Protein AF-A0A4Q3U8U9-F1 (afdb_monomer)

Foldseek 3Di:
DDPVLLVVLVVVLVPDDPVVNVVLLVVLVVVLVVVVPDDPPPPPDDDDDDDDDDPDDPPPPDRDDSSVSSSVVSVLVDQPAPFKWFFADDDQQWTWTDGPNDIDIAGEDPVLNPDFAPQHDEHGFIFHDYPHYTYHTDDFPFFFWDQDPPVRGTGTHYTNAAEDEAEDEVVVPHDDVVVVVVVVVRCVVRVHAYEYEYEPCVVPVPSCVVCVVVVVVPHHYHYYYD

Radius of gyration: 25.82 Å; Cα contacts (8 Å, |Δi|>4): 336; chains: 1; bounding box: 49×38×89 Å

Nearest PDB structures (foldseek):
  2yv5-assembly1_A  TM=6.687E-01  e=9.245E-10  Aquifex aeolicus
  6zjo-assembly1_B  TM=7.208E-01  e=6.848E-08  Staphylococcus aureus subsp. aureus USA300_FPR3757
  7l70-assembly1_H  TM=6.270E-01  e=2.980E-01  Homo sapiens
  8ipy-assembly1_w  TM=6.176E-01  e=1.176E+00  Homo sapiens
  8fl0-assembly1_NC  TM=6.188E-01  e=2.816E+00  Homo sapiens

Mean predicted aligned error: 14.87 Å

Structure (mmCIF, N/CA/C/O backbone):
data_AF-A0A4Q3U8U9-F1
#
_entry.id   AF-A0A4Q3U8U9-F1
#
loop_
_atom_site.group_PDB
_atom_site.id
_atom_site.type_symbol
_atom_site.label_atom_id
_atom_site.label_alt_id
_atom_site.label_comp_id
_atom_site.label_asym_id
_atom_site.label_entity_id
_atom_site.label_seq_id
_atom_site.pdbx_PDB_ins_code
_atom_site.Cartn_x
_atom_site.Cartn_y
_atom_site.Cartn_z
_atom_site.occupancy
_atom_site.B_iso_or_equiv
_atom_site.auth_seq_id
_atom_site.auth_comp_id
_atom_site.auth_asym_id
_atom_site.auth_atom_id
_atom_site.pdbx_PDB_model_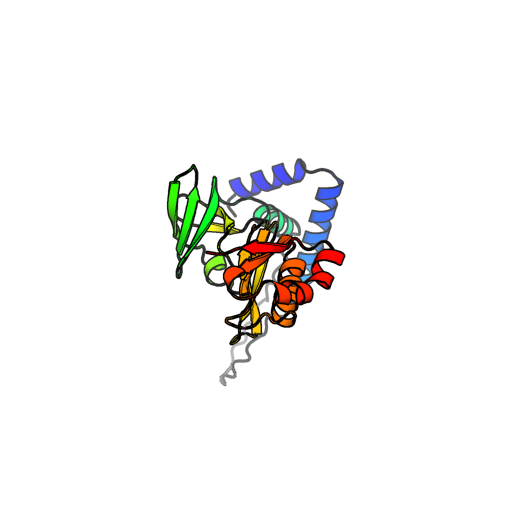num
ATOM 1 N N . MET A 1 1 ? -18.796 -0.002 30.159 1.00 63.75 1 MET A N 1
ATOM 2 C CA . MET A 1 1 ? -19.792 -0.175 29.084 1.00 63.75 1 MET A CA 1
ATOM 3 C C . MET A 1 1 ? -21.106 0.309 29.629 1.00 63.75 1 MET A C 1
ATOM 5 O O . MET A 1 1 ? -21.446 -0.092 30.737 1.00 63.75 1 MET A O 1
ATOM 9 N N . ASP A 1 2 ? -21.782 1.171 28.885 1.00 78.81 2 ASP A N 1
ATOM 10 C CA . ASP A 1 2 ? -23.119 1.612 29.249 1.00 78.81 2 ASP A CA 1
ATOM 11 C C . ASP A 1 2 ? -24.141 0.458 29.129 1.00 78.81 2 ASP A C 1
ATOM 13 O O . ASP A 1 2 ? -23.897 -0.534 28.427 1.00 78.81 2 ASP A O 1
ATOM 17 N N . LYS A 1 3 ? -25.255 0.550 29.867 1.00 76.88 3 LYS A N 1
ATOM 18 C CA . LYS A 1 3 ? -26.293 -0.493 29.932 1.00 76.88 3 LYS A CA 1
ATOM 19 C C . LYS A 1 3 ? -26.948 -0.710 28.565 1.00 76.88 3 LYS A C 1
ATOM 21 O O . LYS A 1 3 ? -27.238 -1.853 28.214 1.00 76.88 3 LYS A O 1
ATOM 26 N N . GLU A 1 4 ? -27.104 0.357 27.785 1.00 71.31 4 GLU A N 1
ATOM 27 C CA . GLU A 1 4 ? -27.701 0.326 26.450 1.00 71.31 4 GLU A CA 1
ATOM 28 C C . GLU A 1 4 ? -26.787 -0.378 25.436 1.00 71.31 4 GLU A C 1
ATOM 30 O O . GLU A 1 4 ? -27.205 -1.314 24.750 1.00 71.31 4 GLU A O 1
ATOM 35 N N . THR A 1 5 ? -25.490 -0.042 25.431 1.00 73.12 5 THR A N 1
ATOM 36 C CA . THR A 1 5 ? -24.485 -0.723 24.593 1.00 73.12 5 THR A CA 1
ATOM 37 C C . THR A 1 5 ? -24.394 -2.212 24.922 1.00 73.12 5 THR A C 1
ATOM 39 O O . THR A 1 5 ? -24.270 -3.051 24.032 1.00 73.12 5 THR A O 1
ATOM 42 N N . ARG A 1 6 ? -24.467 -2.569 26.211 1.00 78.31 6 ARG A N 1
ATOM 43 C CA . ARG A 1 6 ? -24.435 -3.971 26.645 1.00 78.31 6 ARG A CA 1
ATOM 44 C C . ARG A 1 6 ? -25.614 -4.760 26.087 1.00 78.31 6 ARG A C 1
ATOM 46 O O . ARG A 1 6 ? -25.406 -5.860 25.580 1.00 78.31 6 ARG A O 1
ATOM 53 N N . GLN A 1 7 ? -26.820 -4.208 26.182 1.00 79.19 7 GLN A N 1
ATOM 54 C CA . GLN A 1 7 ? -28.033 -4.877 25.724 1.00 79.19 7 GLN A CA 1
ATOM 55 C C . GLN A 1 7 ? -27.985 -5.137 24.211 1.00 79.19 7 GLN A C 1
ATOM 57 O O . GLN A 1 7 ? -28.170 -6.271 23.774 1.00 79.19 7 GLN A O 1
ATOM 62 N N . ARG A 1 8 ? -27.594 -4.126 23.430 1.00 80.88 8 ARG A N 1
ATOM 63 C CA . ARG A 1 8 ? -27.431 -4.223 21.974 1.00 80.88 8 ARG A CA 1
ATOM 64 C C . ARG A 1 8 ? -26.456 -5.326 21.543 1.00 80.88 8 ARG A C 1
ATOM 66 O O . ARG A 1 8 ? -26.769 -6.106 20.644 1.00 80.88 8 ARG A O 1
ATOM 73 N N . LEU A 1 9 ? -25.289 -5.428 22.187 1.00 81.62 9 LEU A N 1
ATOM 74 C CA . LEU A 1 9 ? -24.306 -6.468 21.853 1.00 81.62 9 LEU A CA 1
ATOM 75 C C . LEU A 1 9 ? -24.814 -7.878 22.173 1.00 81.62 9 LEU A C 1
ATOM 77 O O . LEU A 1 9 ? -24.536 -8.813 21.420 1.00 81.62 9 LEU A O 1
ATOM 81 N N . LEU A 1 10 ? -25.573 -8.042 23.261 1.00 85.19 10 LEU A N 1
ATOM 82 C CA . LEU A 1 10 ? -26.191 -9.327 23.598 1.00 85.19 10 LEU A CA 1
ATOM 83 C C . LEU A 1 10 ? -27.250 -9.728 22.569 1.00 85.19 10 LEU A C 1
ATOM 85 O O . LEU A 1 10 ? -27.317 -10.898 22.187 1.00 85.19 10 LEU A O 1
ATOM 89 N N . ASP A 1 11 ? -28.043 -8.774 22.090 1.00 84.38 11 ASP A N 1
ATOM 90 C CA . ASP A 1 11 ? -29.068 -9.036 21.081 1.00 84.38 11 ASP A CA 1
ATOM 91 C C . ASP A 1 11 ? -28.443 -9.384 19.718 1.00 84.38 11 ASP A C 1
ATOM 93 O O . ASP A 1 11 ? -28.862 -10.355 19.083 1.00 84.38 11 ASP A O 1
ATOM 97 N N . ARG A 1 12 ? -27.345 -8.716 19.327 1.00 80.31 12 ARG A N 1
ATOM 98 C CA . ARG A 1 12 ? -26.534 -9.108 18.157 1.00 80.31 12 ARG A CA 1
ATOM 99 C C . ARG A 1 12 ? -25.969 -10.518 18.307 1.00 80.31 12 ARG A C 1
ATOM 101 O O . ARG A 1 12 ? -26.095 -11.321 17.388 1.00 80.31 12 ARG A O 1
ATOM 108 N N . TYR A 1 13 ? -25.365 -10.837 19.452 1.00 86.06 13 TYR A N 1
ATOM 109 C CA . TYR A 1 13 ? -24.827 -12.176 19.704 1.00 86.06 13 TYR A CA 1
ATOM 110 C C . TYR A 1 13 ? -25.901 -13.254 19.551 1.00 86.06 13 TYR A C 1
ATOM 112 O O . TYR A 1 13 ? -25.664 -14.271 18.905 1.00 86.06 13 TYR A O 1
ATOM 120 N N . ARG A 1 14 ? -27.105 -13.018 20.086 1.00 87.69 14 ARG A N 1
ATOM 121 C CA . ARG A 1 14 ? -28.240 -13.945 19.966 1.00 87.69 14 ARG A CA 1
ATOM 122 C C . ARG A 1 14 ? -28.691 -14.150 18.518 1.00 87.69 14 ARG A C 1
ATOM 124 O O . ARG A 1 14 ? -29.108 -15.259 18.188 1.00 87.69 14 ARG A O 1
ATOM 131 N N . ALA A 1 15 ? -28.575 -13.122 17.678 1.00 84.75 15 ALA A N 1
ATOM 132 C CA . ALA A 1 15 ? -28.935 -13.166 16.262 1.00 84.75 15 ALA A CA 1
ATOM 133 C C . ALA A 1 15 ? -27.908 -13.901 15.373 1.00 84.75 15 ALA A C 1
ATOM 135 O O . ALA A 1 15 ? -28.229 -14.244 14.236 1.00 84.75 15 ALA A O 1
ATOM 136 N N . LEU A 1 16 ? -26.690 -14.175 15.863 1.00 85.31 16 LEU A N 1
ATOM 137 C CA . LEU A 1 16 ? -25.649 -14.835 15.070 1.00 85.31 16 LEU A CA 1
ATOM 138 C C . LEU A 1 16 ? -25.941 -16.332 14.806 1.00 85.31 16 LEU A C 1
ATOM 140 O O . LEU A 1 16 ? -26.477 -17.046 15.672 1.00 85.31 16 LEU A O 1
ATOM 144 N N . PRO A 1 17 ? -25.505 -16.870 13.647 1.00 87.50 17 PRO A N 1
ATOM 145 C CA . PRO A 1 17 ? -25.545 -18.300 13.359 1.00 87.50 17 PRO A CA 1
ATOM 146 C C . PRO A 1 17 ? -24.872 -19.128 14.461 1.00 87.50 17 PRO A C 1
ATOM 148 O O . PRO A 1 17 ? -23.865 -18.730 15.046 1.00 87.50 17 PRO A O 1
ATOM 151 N N . ARG A 1 18 ? -25.393 -20.334 14.731 1.00 82.75 18 ARG A N 1
ATOM 152 C CA . ARG A 1 18 ? -24.906 -21.203 15.826 1.00 82.75 18 ARG A CA 1
ATOM 153 C C . ARG A 1 18 ? -23.394 -21.472 15.757 1.00 82.75 18 ARG A C 1
ATOM 155 O O . ARG A 1 18 ? -22.739 -21.514 16.793 1.00 82.75 18 ARG A O 1
ATOM 162 N N . LYS A 1 19 ? -22.849 -21.618 14.544 1.00 79.12 19 LYS A N 1
ATOM 163 C CA . LYS A 1 19 ? -21.413 -21.833 14.297 1.00 79.12 19 LYS A CA 1
ATOM 164 C C . LYS A 1 19 ? -20.559 -20.635 14.734 1.00 79.12 19 LYS A C 1
ATOM 166 O O . LYS A 1 19 ? -19.471 -20.818 15.264 1.00 79.12 19 LYS A O 1
ATOM 171 N N . GLU A 1 20 ? -21.060 -19.426 14.519 1.00 77.06 20 GLU A N 1
ATOM 172 C CA . GLU A 1 20 ? -20.350 -18.180 14.809 1.00 77.06 20 GLU A CA 1
ATOM 173 C C . GLU A 1 20 ? -20.397 -17.843 16.304 1.00 77.06 20 GLU A C 1
ATOM 175 O O . GLU A 1 20 ? -19.374 -17.485 16.883 1.00 77.06 20 GLU A O 1
ATOM 180 N N . ARG A 1 21 ? -21.534 -18.108 16.967 1.00 85.38 21 ARG A N 1
ATOM 181 C CA . ARG A 1 21 ? -21.640 -18.052 18.437 1.00 85.38 21 ARG A CA 1
ATOM 182 C C . ARG A 1 21 ? -20.648 -18.985 19.131 1.00 85.38 21 ARG A C 1
ATOM 184 O O . ARG A 1 21 ? -19.918 -18.539 20.007 1.00 85.38 21 ARG A O 1
ATOM 191 N N . ALA A 1 22 ? -20.565 -20.243 18.687 1.00 82.50 22 ALA A N 1
ATOM 192 C CA . ALA A 1 22 ? -19.650 -21.228 19.267 1.00 82.50 22 ALA A CA 1
ATOM 193 C C . ALA A 1 22 ? -18.176 -20.796 19.168 1.00 82.50 22 ALA A C 1
ATOM 195 O O . ALA A 1 22 ? -17.424 -20.945 20.129 1.00 82.50 22 ALA A O 1
ATOM 196 N N . ARG A 1 23 ? -17.781 -20.207 18.031 1.00 86.56 23 ARG A N 1
ATOM 197 C CA . ARG A 1 23 ? -16.439 -19.644 17.839 1.00 86.56 23 ARG A CA 1
ATOM 198 C C . ARG A 1 23 ? -16.157 -18.503 18.823 1.00 86.56 23 ARG A C 1
ATOM 200 O O . ARG A 1 23 ? -15.098 -18.487 19.443 1.00 86.56 23 ARG A O 1
ATOM 207 N N . LEU A 1 24 ? -17.093 -17.562 18.970 1.00 83.06 24 LEU A N 1
ATOM 208 C CA . LEU A 1 24 ? -16.944 -16.419 19.877 1.00 83.06 24 LEU A CA 1
ATOM 209 C C . LEU A 1 24 ? -16.881 -16.845 21.351 1.00 83.06 24 LEU A C 1
ATOM 211 O O . LEU A 1 24 ? -16.098 -16.281 22.113 1.00 83.06 24 LEU A O 1
ATOM 215 N N . ASP A 1 25 ? -17.657 -17.855 21.748 1.00 85.38 25 ASP A N 1
ATOM 216 C CA . ASP A 1 25 ? -17.622 -18.412 23.106 1.00 85.38 25 ASP A CA 1
ATOM 217 C C . ASP A 1 25 ? -16.272 -19.071 23.416 1.00 85.38 25 ASP A C 1
ATOM 219 O O . ASP A 1 25 ? -15.705 -18.876 24.496 1.00 85.38 25 ASP A O 1
ATOM 223 N N . GLU A 1 26 ? -15.733 -19.827 22.457 1.00 85.06 26 GLU A N 1
ATOM 224 C CA . GLU A 1 26 ? -14.423 -20.466 22.570 1.00 85.06 26 GLU A CA 1
ATOM 225 C C . GLU A 1 26 ? -13.299 -19.426 22.686 1.00 85.06 26 GLU A C 1
ATOM 227 O O . GLU A 1 26 ? -12.437 -19.524 23.569 1.00 85.06 26 GLU A O 1
ATOM 232 N N . GLU A 1 27 ? -13.348 -18.385 21.854 1.00 84.69 27 GLU A N 1
ATOM 233 C CA . GLU A 1 27 ? -12.389 -17.282 21.860 1.00 84.69 27 GLU A CA 1
ATOM 234 C C . GLU A 1 27 ? -12.470 -16.461 23.161 1.00 84.69 27 GLU A C 1
ATOM 236 O O . GLU A 1 27 ? -11.444 -16.182 23.792 1.00 84.69 27 GLU A O 1
ATOM 241 N N . ALA A 1 28 ? -13.678 -16.155 23.645 1.00 86.06 28 ALA A N 1
ATOM 242 C CA . ALA A 1 28 ? -13.895 -15.469 24.919 1.00 86.06 28 ALA A CA 1
ATOM 243 C C . ALA A 1 28 ? -13.382 -16.294 26.113 1.00 86.06 28 ALA A C 1
ATOM 245 O O . ALA A 1 28 ? -12.748 -15.756 27.031 1.00 86.06 28 ALA A O 1
ATOM 246 N N . ALA A 1 29 ? -13.600 -17.613 26.101 1.00 84.38 29 ALA A N 1
ATOM 247 C CA . ALA A 1 29 ? -13.073 -18.518 27.116 1.00 84.38 29 ALA A CA 1
ATOM 248 C C . ALA A 1 29 ? -11.537 -18.584 27.084 1.00 84.38 29 ALA A C 1
ATOM 250 O O . ALA A 1 29 ? -10.900 -18.576 28.144 1.00 84.38 29 ALA A O 1
ATOM 251 N N . ALA A 1 30 ? -10.927 -18.597 25.895 1.00 83.62 30 ALA A N 1
ATOM 252 C CA . ALA A 1 30 ? -9.475 -18.552 25.734 1.00 83.62 30 ALA A CA 1
ATOM 253 C C . ALA A 1 30 ? -8.877 -17.243 26.276 1.00 83.62 30 ALA A C 1
ATOM 255 O O . ALA A 1 30 ? -7.910 -17.280 27.040 1.00 83.62 30 ALA A O 1
ATOM 256 N N . LEU A 1 31 ? -9.492 -16.096 25.972 1.00 82.56 31 LEU A N 1
ATOM 257 C CA . LEU A 1 31 ? -9.073 -14.797 26.506 1.00 82.56 31 LEU A CA 1
ATOM 258 C C . LEU A 1 31 ? -9.168 -14.742 28.033 1.00 82.56 31 LEU A C 1
ATOM 260 O O . LEU A 1 31 ? -8.241 -14.258 28.681 1.00 82.56 31 LEU A O 1
ATOM 264 N N . ARG A 1 32 ? -10.231 -15.301 28.627 1.00 82.31 32 ARG A N 1
ATOM 265 C CA . ARG A 1 32 ? -10.365 -15.401 30.088 1.00 82.31 32 ARG A CA 1
ATOM 266 C C . ARG A 1 32 ? -9.258 -16.255 30.710 1.00 82.31 32 ARG A C 1
ATOM 268 O O . ARG A 1 32 ? -8.731 -15.889 31.762 1.00 82.31 32 ARG A O 1
ATOM 275 N N . ARG A 1 33 ? -8.895 -17.379 30.077 1.00 78.00 33 ARG A N 1
ATOM 276 C CA . ARG A 1 33 ? -7.781 -18.235 30.525 1.00 78.00 33 ARG A CA 1
ATOM 277 C C . ARG A 1 33 ? -6.448 -17.482 30.481 1.00 78.00 33 ARG A C 1
ATOM 279 O O . ARG A 1 33 ? -5.725 -17.494 31.471 1.00 78.00 33 ARG A O 1
ATOM 286 N N . ASN A 1 34 ? -6.174 -16.763 29.395 1.00 75.25 34 ASN A N 1
ATOM 287 C CA . ASN A 1 34 ? -4.934 -15.997 29.217 1.00 75.25 34 ASN A CA 1
ATOM 288 C C . ASN A 1 34 ? -4.858 -14.755 30.121 1.00 75.25 34 ASN A C 1
ATOM 290 O O . ASN A 1 34 ? -3.788 -14.392 30.602 1.00 75.25 34 ASN A O 1
ATOM 294 N N . ALA A 1 35 ? -5.988 -14.106 30.405 1.00 68.62 35 ALA A N 1
ATOM 295 C CA . ALA A 1 35 ? -6.048 -13.006 31.366 1.00 68.62 35 ALA A CA 1
ATOM 296 C C . ALA A 1 35 ? -5.787 -13.480 32.807 1.00 68.62 35 ALA A C 1
ATOM 298 O O . ALA A 1 35 ? -5.296 -12.708 33.628 1.00 68.62 35 ALA A O 1
ATOM 299 N N . ALA A 1 36 ? -6.075 -14.750 33.110 1.00 59.41 36 ALA A N 1
ATOM 300 C CA . ALA A 1 36 ? -5.829 -15.349 34.416 1.00 59.41 36 ALA A CA 1
ATOM 301 C C . ALA A 1 36 ? -4.358 -15.740 34.661 1.00 59.41 36 ALA A C 1
ATOM 303 O O . ALA A 1 36 ? -4.022 -16.047 35.802 1.00 59.41 36 ALA A O 1
ATOM 304 N N . SER A 1 37 ? -3.495 -15.745 33.636 1.00 57.25 37 SER A N 1
ATOM 305 C CA . SER A 1 37 ? -2.103 -16.208 33.749 1.00 57.25 37 SER A CA 1
ATOM 306 C C . SER A 1 37 ? -1.055 -15.097 33.867 1.00 57.25 37 SER A C 1
ATOM 308 O O . SER A 1 37 ? 0.118 -15.414 34.031 1.00 57.25 37 SER A O 1
ATOM 310 N N . LYS A 1 38 ? -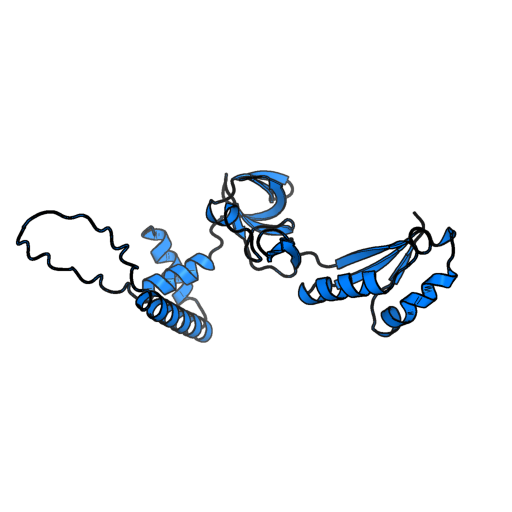1.424 -13.807 33.802 1.00 49.44 38 LYS A N 1
ATOM 311 C CA . LYS A 1 38 ? -0.473 -12.706 34.038 1.00 49.44 38 LYS A CA 1
ATOM 312 C C . LYS A 1 38 ? -0.313 -12.463 35.545 1.00 49.44 38 LYS A C 1
ATOM 314 O O . LYS A 1 38 ? -1.209 -11.857 36.134 1.00 49.44 38 LYS A O 1
ATOM 319 N N . PRO A 1 39 ? 0.807 -12.856 36.184 1.00 42.53 39 PRO A N 1
ATOM 320 C CA . PRO A 1 39 ? 1.097 -12.390 37.528 1.00 42.53 39 PRO A CA 1
ATOM 321 C C . PRO A 1 39 ? 1.312 -10.877 37.469 1.00 42.53 39 PRO A C 1
ATOM 323 O O . PRO A 1 39 ? 2.109 -10.374 36.673 1.00 42.53 39 PRO A O 1
ATOM 326 N N . THR A 1 40 ? 0.597 -10.134 38.310 1.00 44.53 40 THR A N 1
ATOM 327 C CA . THR A 1 40 ? 0.944 -8.747 38.623 1.00 44.53 40 THR A CA 1
ATOM 328 C C . THR A 1 40 ? 2.382 -8.745 39.122 1.00 44.53 40 THR A C 1
ATOM 330 O O . THR A 1 40 ? 2.668 -9.226 40.217 1.00 44.53 40 THR A O 1
ATOM 333 N N . ARG A 1 41 ? 3.298 -8.254 38.285 1.00 41.06 41 ARG A N 1
ATOM 334 C CA . ARG A 1 41 ? 4.707 -8.054 38.618 1.00 41.06 41 ARG A CA 1
ATOM 335 C C . ARG A 1 41 ? 4.739 -7.065 39.786 1.00 41.06 41 ARG A C 1
ATOM 337 O O . ARG A 1 41 ? 4.629 -5.863 39.566 1.00 41.06 41 ARG A O 1
ATOM 344 N N . ARG A 1 42 ? 4.798 -7.565 41.027 1.00 40.12 42 ARG A N 1
ATOM 345 C CA . ARG A 1 42 ? 5.066 -6.728 42.201 1.00 40.12 42 ARG A CA 1
ATOM 346 C C . ARG A 1 42 ? 6.455 -6.132 41.972 1.00 40.12 42 ARG A C 1
ATOM 348 O O . ARG A 1 42 ? 7.452 -6.849 42.037 1.00 40.12 42 ARG A O 1
ATOM 355 N N . LEU A 1 43 ? 6.512 -4.848 41.627 1.00 41.47 43 LEU A N 1
ATOM 356 C CA . LEU A 1 43 ? 7.721 -4.051 41.788 1.00 41.47 43 LEU A CA 1
ATOM 357 C C . LEU A 1 43 ? 8.056 -4.120 43.280 1.00 41.47 43 LEU A C 1
ATOM 359 O O . LEU A 1 43 ? 7.311 -3.597 44.103 1.00 41.47 43 LEU A O 1
ATOM 363 N N . ARG A 1 44 ? 9.112 -4.860 43.630 1.00 37.38 44 ARG A N 1
ATOM 364 C CA . ARG A 1 44 ? 9.686 -4.822 44.975 1.00 37.38 44 ARG A CA 1
ATOM 365 C C . ARG A 1 44 ? 10.318 -3.445 45.136 1.00 37.38 44 ARG A C 1
ATOM 367 O O . ARG A 1 44 ? 11.444 -3.242 44.694 1.00 37.38 44 ARG A O 1
ATOM 374 N N . VAL A 1 45 ? 9.573 -2.510 45.708 1.00 45.72 45 VAL A N 1
ATOM 375 C CA . VAL A 1 45 ? 10.170 -1.343 46.351 1.00 45.72 45 VAL A CA 1
ATOM 376 C C . VAL A 1 45 ? 10.720 -1.858 47.680 1.00 45.72 45 VAL A C 1
ATOM 378 O O . VAL A 1 45 ? 9.992 -2.481 48.451 1.00 45.72 45 VAL A O 1
ATOM 381 N N . ARG A 1 46 ? 12.037 -1.746 47.855 1.00 41.00 46 ARG A N 1
ATOM 382 C CA . ARG A 1 46 ? 12.706 -1.917 49.144 1.00 41.00 46 ARG A CA 1
ATOM 383 C C . ARG A 1 46 ? 12.573 -0.572 49.836 1.00 41.00 46 ARG A C 1
ATOM 385 O O . ARG A 1 46 ? 13.246 0.345 49.391 1.00 41.00 46 ARG A O 1
ATOM 392 N N . ASP A 1 47 ? 11.741 -0.501 50.860 1.00 39.50 47 ASP A N 1
ATOM 393 C CA . ASP A 1 47 ? 11.846 0.531 51.880 1.00 39.50 47 ASP A CA 1
ATOM 394 C C . ASP A 1 47 ? 11.879 -0.197 53.227 1.00 39.50 47 ASP A C 1
ATOM 396 O O . ASP A 1 47 ? 11.034 -1.055 53.505 1.00 39.50 47 ASP A O 1
ATOM 400 N N . ASP A 1 48 ? 12.950 0.066 53.969 1.00 50.19 48 ASP A N 1
ATOM 401 C CA . ASP A 1 48 ? 13.101 -0.251 55.382 1.00 50.19 48 ASP A CA 1
ATOM 402 C C . ASP A 1 48 ? 12.094 0.609 56.167 1.00 50.19 48 ASP A C 1
ATOM 404 O O . ASP A 1 48 ? 11.966 1.788 55.851 1.00 50.19 48 ASP A O 1
ATOM 408 N N . ASP A 1 49 ? 11.333 0.011 57.094 1.00 43.03 49 ASP A N 1
ATOM 409 C CA . ASP A 1 49 ? 10.916 0.565 58.401 1.00 43.03 49 ASP A CA 1
ATOM 410 C C . ASP A 1 49 ? 9.704 -0.195 58.999 1.00 43.03 49 ASP A C 1
ATOM 412 O O . ASP A 1 49 ? 9.068 -1.034 58.363 1.00 43.03 49 ASP A O 1
ATOM 416 N N . GLU A 1 50 ? 9.492 0.045 60.291 1.00 44.12 50 GLU A N 1
ATOM 417 C CA . GLU A 1 50 ? 8.924 -0.797 61.350 1.00 44.12 50 GLU A CA 1
ATOM 418 C C . GLU A 1 50 ? 7.420 -1.169 61.289 1.00 44.12 50 GLU A C 1
ATOM 420 O O . GLU A 1 50 ? 6.620 -0.635 60.529 1.00 44.12 50 GLU A O 1
ATOM 425 N N . HIS A 1 51 ? 7.084 -2.141 62.150 1.00 43.69 51 HIS A N 1
ATOM 426 C CA . HIS A 1 51 ? 5.800 -2.780 62.476 1.00 43.69 51 HIS A CA 1
ATOM 427 C C . HIS A 1 51 ? 4.475 -2.078 62.112 1.00 43.69 51 HIS A C 1
ATOM 429 O O . HIS A 1 51 ? 4.191 -0.982 62.582 1.00 43.69 51 HIS A O 1
ATOM 435 N N . ASP A 1 52 ? 3.575 -2.844 61.476 1.00 36.97 52 ASP A N 1
ATOM 436 C CA . ASP A 1 52 ? 2.124 -2.753 61.704 1.00 36.97 52 ASP A CA 1
ATOM 437 C C . ASP A 1 52 ? 1.441 -4.106 61.393 1.00 36.97 52 ASP A C 1
ATOM 439 O O . ASP A 1 52 ? 1.462 -4.595 60.256 1.00 36.97 52 ASP A O 1
ATOM 443 N N . GLU A 1 53 ? 0.867 -4.742 62.418 1.00 42.38 53 GLU A N 1
ATOM 444 C CA . GLU A 1 53 ? 0.046 -5.951 62.300 1.00 42.38 53 GLU A CA 1
ATOM 445 C C . GLU A 1 53 ? -1.350 -5.570 61.794 1.00 42.38 53 GLU A C 1
ATOM 447 O O . GLU A 1 53 ? -2.262 -5.261 62.556 1.00 42.38 53 GLU A O 1
ATOM 452 N N . GLY A 1 54 ? -1.527 -5.613 60.474 1.00 34.38 54 GLY A N 1
ATOM 453 C CA . GLY A 1 54 ? -2.834 -5.509 59.837 1.00 34.38 54 GLY A CA 1
ATOM 454 C C . GLY A 1 54 ? -3.083 -6.700 58.923 1.00 34.38 54 GLY A C 1
ATOM 455 O O . GLY A 1 54 ? -2.551 -6.747 57.811 1.00 34.38 54 GLY A O 1
ATOM 456 N N . GLU A 1 55 ? -3.924 -7.642 59.356 1.00 36.94 55 GLU A N 1
ATOM 457 C CA . GLU A 1 55 ? -4.495 -8.687 58.501 1.00 36.94 55 GLU A CA 1
ATOM 458 C C . GLU A 1 55 ? -5.316 -8.041 57.371 1.00 36.94 55 GLU A C 1
ATOM 460 O O . GLU A 1 55 ? -6.517 -7.785 57.471 1.00 36.94 55 GLU A O 1
ATOM 465 N N . ARG A 1 56 ? -4.658 -7.740 56.250 1.00 37.03 56 ARG A N 1
ATOM 466 C CA . ARG A 1 56 ? -5.332 -7.307 55.027 1.00 37.03 56 ARG A CA 1
ATOM 467 C C . ARG A 1 56 ? -5.848 -8.550 54.319 1.00 37.03 56 ARG A C 1
ATOM 469 O O . ARG A 1 56 ? -5.098 -9.230 53.624 1.00 37.03 56 ARG A O 1
ATOM 476 N N . HIS A 1 57 ? -7.141 -8.821 54.462 1.00 37.22 57 HIS A N 1
ATOM 477 C CA . HIS A 1 57 ? -7.854 -9.757 53.599 1.00 37.22 57 HIS A CA 1
ATOM 478 C C . HIS A 1 57 ? -7.667 -9.347 52.127 1.00 37.22 57 HIS A C 1
ATOM 480 O O . HIS A 1 57 ? -8.335 -8.434 51.628 1.00 37.22 57 HIS A O 1
ATOM 486 N N . GLU A 1 58 ? -6.750 -10.018 51.422 1.00 38.91 58 GLU A N 1
ATOM 487 C CA . GLU A 1 58 ? -6.639 -9.952 49.967 1.00 38.91 58 GLU A CA 1
ATOM 488 C C . GLU A 1 58 ? -7.971 -10.443 49.385 1.00 38.91 58 GLU A C 1
ATOM 490 O O . GLU A 1 58 ? -8.224 -11.641 49.268 1.00 38.91 58 GLU A O 1
ATOM 495 N N . HIS A 1 59 ? -8.851 -9.507 49.021 1.00 38.28 59 HIS A N 1
ATOM 496 C CA . HIS A 1 59 ? -9.995 -9.796 48.169 1.00 38.28 59 HIS A CA 1
ATOM 497 C C . HIS A 1 59 ? -9.438 -10.260 46.825 1.00 38.28 59 HIS A C 1
ATOM 499 O O . HIS A 1 59 ? -9.143 -9.450 45.941 1.00 38.28 59 HIS A O 1
ATOM 505 N N . GLY A 1 60 ? -9.232 -11.572 46.696 1.00 44.09 60 GLY A N 1
ATOM 506 C CA . GLY A 1 60 ? -8.832 -12.205 45.454 1.00 44.09 60 GLY A CA 1
ATOM 507 C C . GLY A 1 60 ? -9.784 -11.728 44.370 1.00 44.09 60 GLY A C 1
ATOM 508 O O . GLY A 1 60 ? -10.977 -12.016 44.426 1.00 44.09 60 GLY A O 1
ATOM 509 N N . ARG A 1 61 ? -9.276 -10.932 43.421 1.00 53.03 61 ARG A N 1
ATOM 510 C CA . ARG A 1 61 ? -10.069 -10.402 42.308 1.00 53.03 61 ARG A CA 1
ATOM 511 C C . ARG A 1 61 ? -10.753 -11.577 41.616 1.00 53.03 61 ARG A C 1
ATOM 513 O O . ARG A 1 61 ? -10.113 -12.326 40.876 1.00 53.03 61 ARG A O 1
ATOM 520 N N . THR A 1 62 ? -12.049 -11.750 41.864 1.00 57.56 62 THR A N 1
ATOM 521 C CA . THR A 1 62 ? -12.872 -12.748 41.188 1.00 57.56 62 THR A CA 1
ATOM 522 C C . THR A 1 62 ? -12.753 -12.513 39.692 1.00 57.56 62 THR A C 1
ATOM 524 O O . THR A 1 62 ? -12.961 -11.400 39.206 1.00 57.56 62 THR A O 1
ATOM 527 N N . LYS A 1 63 ? -12.348 -13.559 38.962 1.00 62.62 63 LYS A N 1
ATOM 528 C CA . LYS A 1 63 ? -12.117 -13.479 37.515 1.00 62.62 63 LYS A CA 1
ATOM 529 C C . LYS A 1 63 ? -13.365 -12.901 36.837 1.00 62.62 63 LYS A C 1
ATOM 531 O O . LYS A 1 63 ? -14.453 -13.415 37.115 1.00 62.62 63 LYS A O 1
ATOM 536 N N . PRO A 1 64 ? -13.229 -11.927 35.917 1.00 74.75 64 PRO A N 1
ATOM 537 C CA . PRO A 1 64 ? -14.368 -11.417 35.171 1.00 74.75 64 PRO A CA 1
ATOM 538 C C . PRO A 1 64 ? -15.133 -12.567 34.487 1.00 74.75 64 PRO A C 1
ATOM 540 O O . PRO A 1 64 ? -14.501 -13.553 34.068 1.00 74.75 64 PRO A O 1
ATOM 543 N N . PRO A 1 65 ? -16.470 -12.483 34.380 1.00 82.00 65 PRO A N 1
ATOM 544 C CA . PRO A 1 65 ? -17.275 -13.448 33.637 1.00 82.00 65 PRO A CA 1
ATOM 545 C C . PRO A 1 65 ? -16.814 -13.592 32.178 1.00 82.00 65 PRO A C 1
ATOM 547 O O . PRO A 1 65 ? -16.300 -12.647 31.583 1.00 82.00 65 PRO A O 1
ATOM 550 N N . VAL A 1 66 ? -17.037 -14.766 31.572 1.00 80.19 66 VAL A N 1
ATOM 551 C CA . VAL A 1 66 ? -16.760 -15.003 30.134 1.00 80.19 66 VAL A CA 1
ATOM 552 C C . VAL A 1 66 ? -17.515 -13.996 29.263 1.00 80.19 66 VAL A C 1
ATOM 554 O O . VAL A 1 66 ? -16.955 -13.475 28.303 1.00 80.19 66 VAL A O 1
ATOM 557 N N . GLU A 1 67 ? -18.738 -13.644 29.667 1.00 82.75 67 GLU A N 1
ATOM 558 C CA . GLU A 1 67 ? -19.567 -12.621 29.026 1.00 82.75 67 GLU A CA 1
ATOM 559 C C . GLU A 1 67 ? -18.828 -11.283 28.865 1.00 82.75 67 GLU A C 1
ATOM 561 O O . GLU A 1 67 ? -18.983 -10.615 27.852 1.00 82.75 67 GLU A O 1
ATOM 566 N N . THR A 1 68 ? -17.962 -10.892 29.807 1.00 82.62 68 THR A N 1
ATOM 567 C CA . THR A 1 68 ? -17.184 -9.649 29.686 1.00 82.62 68 THR A CA 1
ATOM 568 C C . THR A 1 68 ? -16.228 -9.692 28.494 1.00 82.62 68 THR A C 1
ATOM 570 O O . THR A 1 68 ? -16.113 -8.710 27.765 1.00 82.62 68 THR A O 1
ATOM 573 N N . PHE A 1 69 ? -15.569 -10.829 28.270 1.00 81.44 69 PHE A N 1
ATOM 574 C CA . PHE A 1 69 ? -14.671 -11.022 27.130 1.00 81.44 69 PHE A CA 1
ATOM 575 C C . PHE A 1 69 ? -15.450 -11.173 25.820 1.00 81.44 69 PHE A C 1
ATOM 577 O O . PHE A 1 69 ? -15.020 -10.644 24.798 1.00 81.44 69 PHE A O 1
ATOM 584 N N . LEU A 1 70 ? -16.618 -11.820 25.862 1.00 85.06 70 LEU A N 1
ATOM 585 C CA . LEU A 1 70 ? -17.538 -11.917 24.728 1.00 85.06 70 LEU A CA 1
ATOM 586 C C . LEU A 1 70 ? -18.020 -10.530 24.279 1.00 85.06 70 LEU A C 1
ATOM 588 O O . LEU A 1 70 ? -17.919 -10.189 23.105 1.00 85.06 70 LEU A O 1
ATOM 592 N N . LEU A 1 71 ? -18.483 -9.698 25.216 1.00 82.69 71 LEU A N 1
ATOM 593 C CA . LEU A 1 71 ? -18.905 -8.324 24.936 1.00 82.69 71 LEU A CA 1
ATOM 594 C C . LEU A 1 71 ? -17.743 -7.476 24.411 1.00 82.69 71 LEU A C 1
ATOM 596 O O . LEU A 1 71 ? -17.944 -6.660 23.522 1.00 82.69 71 LEU A O 1
ATOM 600 N N . GLN A 1 72 ? -16.520 -7.687 24.904 1.00 80.19 72 GLN A N 1
ATOM 601 C CA . GLN A 1 72 ? -15.332 -7.029 24.356 1.00 80.19 72 GLN A CA 1
ATOM 602 C C . GLN A 1 72 ? -15.013 -7.473 22.923 1.00 80.19 72 GLN A C 1
ATOM 604 O O . GLN A 1 72 ? -14.625 -6.633 22.116 1.00 80.19 72 GLN A O 1
ATOM 609 N N . LEU A 1 73 ? -15.160 -8.760 22.596 1.00 81.12 73 LEU A N 1
ATOM 610 C CA . LEU A 1 73 ? -14.992 -9.283 21.235 1.00 81.12 73 LEU A CA 1
ATOM 611 C C . LEU A 1 73 ? -16.042 -8.695 20.287 1.00 81.12 73 LEU A C 1
ATOM 613 O O . LEU A 1 73 ? -15.691 -8.140 19.252 1.00 81.12 73 LEU A O 1
ATOM 617 N N . LEU A 1 74 ? -17.310 -8.711 20.689 1.00 78.19 74 LEU A N 1
ATOM 618 C CA . LEU A 1 74 ? -18.406 -8.142 19.904 1.00 78.19 74 LEU A CA 1
ATOM 619 C C . LEU A 1 74 ? -18.276 -6.625 19.739 1.00 78.19 74 LEU A C 1
ATOM 621 O O . LEU A 1 74 ? -18.528 -6.110 18.656 1.00 78.19 74 LEU A O 1
ATOM 625 N N . ALA A 1 75 ? -17.825 -5.912 20.775 1.00 68.12 75 ALA A N 1
ATOM 626 C CA . ALA A 1 75 ? -17.558 -4.476 20.705 1.00 68.12 75 ALA A CA 1
ATOM 627 C C . ALA A 1 75 ? -16.371 -4.139 19.789 1.00 68.12 75 ALA A C 1
ATOM 629 O O . ALA A 1 75 ? -16.346 -3.064 19.200 1.00 68.12 75 ALA A O 1
ATOM 630 N N . ARG A 1 76 ? -15.383 -5.037 19.650 1.00 67.81 76 ARG A N 1
ATOM 631 C CA . ARG A 1 76 ? -14.301 -4.888 18.656 1.00 67.81 76 ARG A CA 1
ATOM 632 C C . ARG A 1 76 ? -14.813 -5.054 17.228 1.00 67.81 76 ARG A C 1
ATOM 634 O O . ARG A 1 76 ? -14.232 -4.472 16.318 1.00 67.81 76 ARG A O 1
ATOM 641 N N . GLU A 1 77 ? -15.863 -5.848 17.043 1.00 60.31 77 GLU A N 1
ATOM 642 C CA . GLU A 1 77 ? -16.525 -6.053 15.755 1.00 60.31 77 GLU A CA 1
ATOM 643 C C . GLU A 1 77 ? -17.679 -5.076 15.492 1.00 60.31 77 GLU A C 1
ATOM 645 O O . GLU A 1 77 ? -18.311 -5.155 14.436 1.00 60.31 77 GLU A O 1
ATOM 650 N N . GLU A 1 78 ? -18.026 -4.188 16.425 1.00 52.69 78 GLU A N 1
ATOM 651 C CA . GLU A 1 78 ? -18.909 -3.072 16.107 1.00 52.69 78 GLU A CA 1
ATOM 652 C C . GLU A 1 78 ? -18.091 -1.945 15.480 1.00 52.69 78 GLU A C 1
ATOM 654 O O . GLU A 1 78 ? -17.063 -1.532 16.032 1.00 52.69 78 GLU A O 1
ATOM 659 N N . PRO A 1 79 ? -18.531 -1.406 14.331 1.00 49.84 79 PRO A N 1
ATOM 660 C CA . PRO A 1 79 ? -18.044 -0.114 13.923 1.00 49.84 79 PRO A CA 1
ATOM 661 C C . PRO A 1 79 ? -18.511 0.900 14.971 1.00 49.84 79 PRO A C 1
ATOM 663 O O . PRO A 1 79 ? -19.688 1.220 15.058 1.00 49.84 79 PRO A O 1
ATOM 666 N N . ALA A 1 80 ? -17.590 1.369 15.810 1.00 48.50 80 ALA A N 1
ATOM 667 C CA . ALA A 1 80 ? -17.884 2.289 16.908 1.00 48.50 80 ALA A CA 1
ATOM 668 C C . ALA A 1 80 ? -18.203 3.725 16.438 1.00 48.50 80 ALA A C 1
ATOM 670 O O . ALA A 1 80 ? -18.221 4.634 17.262 1.00 48.50 80 ALA A O 1
ATOM 671 N N . GLY A 1 81 ? -18.414 3.936 15.138 1.00 53.44 81 GLY A N 1
ATOM 672 C CA . GLY A 1 81 ? -18.769 5.210 14.528 1.00 53.44 81 GLY A CA 1
ATOM 673 C C . GLY A 1 81 ? -19.929 5.018 13.558 1.00 53.44 81 GLY A C 1
ATOM 674 O O . GLY A 1 81 ? -19.974 4.015 12.842 1.00 53.44 81 GLY A O 1
ATOM 675 N N . ASP A 1 82 ? -20.849 5.980 13.542 1.00 66.19 82 ASP A N 1
ATOM 676 C CA . ASP A 1 82 ? -22.079 5.938 12.740 1.00 66.19 82 ASP A CA 1
ATOM 677 C C . ASP A 1 82 ? -21.797 5.951 11.235 1.00 66.19 82 ASP A C 1
ATOM 679 O O . ASP A 1 82 ? -22.649 5.582 10.427 1.00 66.19 82 ASP A O 1
ATOM 683 N N . THR A 1 83 ? -20.588 6.368 10.845 1.00 85.31 83 THR A N 1
ATOM 684 C CA . THR A 1 83 ? -20.201 6.519 9.447 1.00 85.31 83 THR A CA 1
ATOM 685 C C . THR A 1 83 ? -18.855 5.865 9.151 1.00 85.31 83 THR A C 1
ATOM 687 O O . THR A 1 83 ? -17.903 5.937 9.932 1.00 85.31 83 THR A O 1
ATOM 690 N N . VAL A 1 84 ? -18.777 5.225 7.982 1.00 91.56 84 VAL A N 1
ATOM 691 C CA . VAL A 1 84 ? -17.532 4.679 7.437 1.00 91.56 84 VAL A CA 1
ATOM 692 C C . VAL A 1 84 ? -16.862 5.735 6.567 1.00 91.56 84 VAL A C 1
ATOM 694 O O . VAL A 1 84 ? -17.500 6.327 5.699 1.00 91.56 84 VAL A O 1
ATOM 697 N N . ALA A 1 85 ? -15.568 5.924 6.788 1.00 93.75 85 ALA A N 1
ATOM 698 C CA . ALA A 1 85 ? -14.729 6.874 6.077 1.00 93.75 85 ALA A CA 1
ATOM 699 C C . ALA A 1 85 ? -13.495 6.191 5.485 1.00 93.75 85 ALA A C 1
ATOM 701 O O . ALA A 1 85 ? -13.103 5.113 5.942 1.00 93.75 85 ALA A O 1
ATOM 702 N N . THR A 1 86 ? -12.843 6.845 4.528 1.00 95.94 86 THR A N 1
ATOM 703 C CA . THR A 1 86 ? -11.538 6.417 4.001 1.00 95.94 86 THR A CA 1
ATOM 704 C C . THR A 1 86 ? -10.466 7.420 4.396 1.00 95.94 86 THR A C 1
ATOM 706 O O . THR A 1 86 ? -10.641 8.618 4.210 1.00 95.94 86 THR A O 1
ATOM 709 N N . VAL A 1 87 ? -9.342 6.958 4.937 1.00 96.44 87 VAL A N 1
ATOM 710 C CA . VAL A 1 87 ? -8.216 7.829 5.297 1.00 96.44 87 VAL A CA 1
ATOM 711 C C . VAL A 1 87 ? -7.514 8.322 4.033 1.00 96.44 87 VAL A C 1
ATOM 713 O O . VAL A 1 87 ? -6.998 7.523 3.256 1.00 96.44 87 VAL A O 1
ATOM 716 N N . VAL A 1 88 ? -7.441 9.639 3.860 1.00 96.25 88 VAL A N 1
ATOM 717 C CA . VAL A 1 88 ? -6.760 10.301 2.736 1.00 96.25 88 VAL A CA 1
ATOM 718 C C . VAL A 1 88 ? -5.352 10.735 3.132 1.00 96.25 88 VAL A C 1
ATOM 720 O O . VAL A 1 88 ? -4.409 10.587 2.359 1.00 96.25 88 VAL A O 1
ATOM 723 N N . SER A 1 89 ? -5.185 11.258 4.346 1.00 95.00 89 SER A N 1
ATOM 724 C CA . SER A 1 89 ? -3.880 11.683 4.851 1.00 95.00 89 SER A CA 1
ATOM 725 C C . SER A 1 89 ? -3.788 11.542 6.368 1.00 95.00 89 SER A C 1
ATOM 727 O O . SER A 1 89 ? -4.798 11.497 7.077 1.00 95.00 89 SER A O 1
ATOM 729 N N . LEU A 1 90 ? -2.555 11.459 6.866 1.00 93.25 90 LEU A N 1
ATOM 730 C CA . LEU A 1 90 ? -2.246 11.306 8.283 1.00 93.25 90 LEU A CA 1
ATOM 731 C C . LEU A 1 90 ? -1.298 12.411 8.746 1.00 93.25 90 LEU A C 1
ATOM 733 O O . LEU A 1 90 ? -0.309 12.722 8.084 1.00 93.25 90 LEU A O 1
ATOM 737 N N . ALA A 1 91 ? -1.590 12.962 9.918 1.00 90.19 91 ALA A N 1
ATOM 738 C CA . ALA A 1 91 ? -0.742 13.878 10.664 1.00 90.19 91 ALA A CA 1
ATOM 739 C C . ALA A 1 91 ? -0.673 13.419 12.131 1.00 90.19 91 ALA A C 1
ATOM 741 O O . ALA A 1 91 ? -1.428 12.550 12.565 1.00 90.19 91 ALA A O 1
ATOM 742 N N . ARG A 1 92 ? 0.230 13.994 12.932 1.00 84.81 92 ARG A N 1
ATOM 743 C CA . ARG A 1 92 ? 0.312 13.645 14.363 1.00 84.81 92 ARG A CA 1
ATOM 744 C C . ARG A 1 92 ? -1.022 13.927 15.065 1.00 84.81 92 ARG A C 1
ATOM 746 O O . ARG A 1 92 ? -1.492 15.065 15.036 1.00 84.81 92 ARG A O 1
ATOM 753 N N . GLY A 1 93 ? -1.625 12.901 15.670 1.00 87.12 93 GLY A N 1
ATOM 754 C CA . GLY A 1 93 ? -2.900 12.994 16.383 1.00 87.12 93 GLY A CA 1
ATOM 755 C C . GLY A 1 93 ? -4.129 13.311 15.520 1.00 87.12 93 GLY A C 1
ATOM 756 O O . GLY A 1 93 ? -5.209 13.524 16.077 1.00 87.12 93 GLY A O 1
ATOM 757 N N . ARG A 1 94 ? -4.007 13.383 14.185 1.00 93.62 94 ARG A N 1
ATOM 758 C CA . ARG A 1 94 ? -5.108 13.752 13.277 1.00 93.62 94 ARG A CA 1
ATOM 759 C C . ARG A 1 94 ? -5.067 12.969 11.968 1.00 93.62 94 ARG A C 1
ATOM 761 O O . ARG A 1 94 ? -4.001 12.659 11.451 1.00 93.62 94 ARG A O 1
ATOM 768 N N . ALA A 1 95 ? -6.235 12.730 11.389 1.00 94.31 95 ALA A N 1
ATOM 769 C CA . ALA A 1 95 ? -6.371 12.153 10.058 1.00 94.31 95 ALA A CA 1
ATOM 770 C C . ALA A 1 95 ? -7.358 12.967 9.228 1.00 94.31 95 ALA A C 1
ATOM 772 O O . ALA A 1 95 ? -8.410 13.371 9.731 1.00 94.31 95 ALA A O 1
ATOM 773 N N . THR A 1 96 ? -7.037 13.179 7.955 1.00 96.31 96 THR A N 1
ATOM 774 C CA . THR A 1 96 ? -8.020 13.640 6.977 1.00 96.31 96 THR A CA 1
ATOM 775 C C . THR A 1 96 ? -8.694 12.419 6.381 1.00 96.31 96 THR A C 1
ATOM 777 O O . THR A 1 96 ? -8.029 11.526 5.855 1.00 96.31 96 THR A O 1
ATOM 780 N N . VAL A 1 97 ? -10.014 12.377 6.487 1.00 95.69 97 VAL A N 1
ATOM 781 C CA . VAL A 1 97 ? -10.850 11.277 6.026 1.00 95.69 97 VAL A CA 1
ATOM 782 C C . VAL A 1 97 ? -11.855 11.769 4.994 1.00 95.69 97 VAL A C 1
ATOM 784 O O . VAL A 1 97 ? -12.347 12.893 5.080 1.00 95.69 97 VAL A O 1
ATOM 787 N N . GLU A 1 98 ? -12.169 10.922 4.027 1.00 95.19 98 GLU A N 1
ATOM 788 C CA . GLU A 1 98 ? -13.223 11.134 3.047 1.00 95.19 98 GLU A CA 1
ATOM 789 C C . GLU A 1 98 ? -14.513 10.451 3.511 1.00 95.19 98 GLU A C 1
ATOM 791 O O . GLU A 1 98 ? -14.528 9.249 3.791 1.00 95.19 98 GLU A O 1
ATOM 796 N N . VAL A 1 99 ? -15.587 11.237 3.613 1.00 90.56 99 VAL A N 1
ATOM 797 C CA . VAL A 1 99 ? -16.923 10.822 4.056 1.00 90.56 99 VAL A CA 1
ATOM 798 C C . VAL A 1 99 ? -17.970 11.517 3.196 1.00 90.56 99 VAL A C 1
ATOM 800 O O . VAL A 1 99 ? -17.981 12.743 3.102 1.00 90.56 99 VAL A O 1
ATOM 803 N N . GLY A 1 100 ? -18.876 10.749 2.585 1.00 81.75 100 GLY A N 1
ATOM 804 C CA . GLY A 1 100 ? -20.009 11.313 1.838 1.00 81.75 100 GLY A CA 1
ATOM 805 C C . GLY A 1 100 ? -19.607 12.227 0.672 1.00 81.75 100 GLY A C 1
ATOM 806 O O . GLY A 1 100 ? -20.332 13.166 0.367 1.00 81.75 100 GLY A O 1
ATOM 807 N N . GLY A 1 101 ? -18.441 11.991 0.056 1.00 83.12 101 GLY A N 1
ATOM 808 C CA . GLY A 1 101 ? -17.916 12.795 -1.057 1.00 83.12 101 GLY A CA 1
ATOM 809 C C . GLY A 1 101 ? -17.193 14.085 -0.649 1.00 83.12 101 GLY A C 1
ATOM 810 O O . GLY A 1 101 ? -16.793 14.851 -1.520 1.00 83.12 101 GLY A O 1
ATOM 811 N N . GLY A 1 102 ? -17.012 14.336 0.652 1.00 89.12 102 GLY A N 1
ATOM 812 C CA . GLY A 1 102 ? -16.220 15.452 1.172 1.00 89.12 102 GLY A CA 1
ATOM 813 C C . GLY A 1 102 ? -15.087 14.981 2.081 1.00 89.12 102 GLY A C 1
ATOM 814 O O . GLY A 1 102 ? -15.133 13.884 2.635 1.00 89.12 102 GLY A O 1
ATOM 815 N N . GLN A 1 103 ? -14.075 15.828 2.271 1.00 94.25 103 GLN A N 1
ATOM 816 C CA . GLN A 1 103 ? -12.974 15.560 3.197 1.00 94.25 103 GLN A CA 1
ATOM 817 C C . GLN A 1 103 ? -13.163 16.305 4.517 1.00 94.25 103 GLN A C 1
ATOM 819 O O . GLN A 1 103 ? -13.575 17.465 4.543 1.00 94.25 103 GLN A O 1
ATOM 824 N N . ARG A 1 104 ? -12.839 15.642 5.627 1.00 92.31 104 ARG A N 1
ATOM 825 C CA . ARG A 1 104 ? -12.865 16.213 6.977 1.00 92.31 104 ARG A CA 1
ATOM 826 C C . ARG A 1 104 ? -11.610 15.818 7.734 1.00 92.31 104 ARG A C 1
ATOM 828 O O . ARG A 1 104 ? -11.144 14.690 7.616 1.00 92.31 104 ARG A O 1
ATOM 835 N N . THR A 1 105 ? -11.083 16.728 8.544 1.00 95.38 105 THR A N 1
ATOM 836 C CA . THR A 1 105 ? -9.928 16.447 9.404 1.00 95.38 105 THR A CA 1
ATOM 837 C C . THR A 1 105 ? -10.397 16.201 10.827 1.00 95.38 105 THR A C 1
ATOM 839 O O . THR A 1 105 ? -10.900 17.113 11.480 1.00 95.38 105 THR A O 1
ATOM 842 N N . LEU A 1 106 ? -10.192 14.979 11.308 1.00 93.88 106 LEU A N 1
ATOM 843 C CA . LEU A 1 106 ? -10.649 14.496 12.609 1.00 93.88 106 LEU A CA 1
ATOM 844 C C . LEU A 1 106 ? -9.457 14.144 13.504 1.00 93.88 106 LEU A C 1
ATOM 846 O O . LEU A 1 106 ? -8.336 13.935 13.030 1.00 93.88 106 LEU A O 1
ATOM 850 N N . ARG A 1 107 ? -9.687 14.085 14.816 1.00 94.12 107 ARG A N 1
ATOM 851 C CA . ARG A 1 107 ? -8.686 13.616 15.783 1.00 94.12 107 ARG A CA 1
ATOM 852 C C . ARG A 1 107 ? -8.580 12.095 15.741 1.00 94.12 107 ARG A C 1
ATOM 854 O O . ARG A 1 107 ? -9.554 11.405 15.463 1.00 94.12 107 ARG A O 1
ATOM 861 N N . LEU A 1 108 ? -7.404 11.555 16.033 1.00 91.88 108 LEU A N 1
ATOM 862 C CA . LEU A 1 108 ? -7.235 10.113 16.203 1.00 91.88 108 LEU A CA 1
ATOM 863 C C . LEU A 1 108 ? -7.598 9.705 17.630 1.00 91.88 108 LEU A C 1
ATOM 865 O O . LEU A 1 108 ? -7.193 10.359 18.592 1.00 91.88 108 LEU A O 1
ATOM 869 N N . ALA A 1 109 ? -8.316 8.591 17.785 1.00 88.88 109 ALA A N 1
ATOM 870 C CA . ALA A 1 109 ? -8.448 7.963 19.090 1.00 88.88 109 ALA A CA 1
ATOM 871 C C . ALA A 1 109 ? -7.049 7.599 19.643 1.00 88.88 109 ALA A C 1
ATOM 873 O O . ALA A 1 109 ? -6.208 7.118 18.877 1.00 88.88 109 ALA A O 1
ATOM 874 N N . PRO A 1 110 ? -6.794 7.731 20.962 1.00 83.19 110 PRO A N 1
ATOM 875 C CA . PRO A 1 110 ? -5.462 7.523 21.552 1.00 83.19 110 PRO A CA 1
ATOM 876 C C . PRO A 1 110 ? -4.818 6.175 21.205 1.00 83.19 110 PRO A C 1
ATOM 878 O O . PRO A 1 110 ? -3.602 6.063 21.065 1.00 83.19 110 PRO A O 1
ATOM 881 N N . LYS A 1 111 ? -5.642 5.137 21.029 1.00 82.94 111 LYS A N 1
ATOM 882 C CA . LYS A 1 111 ? -5.185 3.808 20.624 1.00 82.94 111 LYS A CA 1
ATOM 883 C C . LYS A 1 111 ? -4.595 3.804 19.207 1.00 82.94 111 LYS A C 1
ATOM 885 O O . LYS A 1 111 ? -3.561 3.192 18.985 1.00 82.94 111 LYS A O 1
ATOM 890 N N . LEU A 1 112 ? -5.230 4.501 18.265 1.00 82.81 112 LEU A N 1
ATOM 891 C CA . LEU A 1 112 ? -4.770 4.574 16.876 1.00 82.81 112 LEU A CA 1
ATOM 892 C C . LEU A 1 112 ? -3.535 5.466 16.724 1.00 82.81 112 LEU A C 1
ATOM 894 O O . LEU A 1 112 ? -2.706 5.206 15.863 1.00 82.81 112 LEU A O 1
ATOM 898 N N . ASP A 1 113 ? -3.404 6.490 17.569 1.00 75.06 113 ASP A N 1
ATOM 899 C CA . ASP A 1 113 ? -2.254 7.406 17.562 1.00 75.06 113 ASP A CA 1
ATOM 900 C C . ASP A 1 113 ? -0.981 6.767 18.158 1.00 75.06 113 ASP A C 1
ATOM 902 O O . ASP A 1 113 ? 0.139 7.158 17.840 1.00 75.06 113 ASP A O 1
ATOM 906 N N . THR A 1 114 ? -1.140 5.750 19.013 1.00 69.19 114 THR A N 1
ATOM 907 C CA . THR A 1 114 ? -0.023 5.044 19.672 1.00 69.19 114 THR A CA 1
ATOM 908 C C . THR A 1 114 ? 0.386 3.748 18.971 1.00 69.19 114 THR A C 1
ATOM 910 O O . THR A 1 114 ? 1.537 3.317 19.095 1.00 69.19 114 THR A O 1
ATOM 913 N N . GLU A 1 115 ? -0.514 3.119 18.212 1.00 70.38 115 GLU A N 1
ATOM 914 C CA . GLU A 1 115 ? -0.203 1.923 17.431 1.00 70.38 115 GLU A CA 1
ATOM 915 C C . GLU A 1 115 ? 0.608 2.293 16.183 1.00 70.38 115 GLU A C 1
ATOM 917 O O . GLU A 1 115 ? 0.090 2.815 15.203 1.00 70.38 115 GLU A O 1
ATOM 922 N N . THR A 1 116 ? 1.908 1.987 16.209 1.00 64.19 116 THR A N 1
ATOM 923 C CA . THR A 1 116 ? 2.832 2.265 15.095 1.00 64.19 116 THR A CA 1
ATOM 924 C C . THR A 1 116 ? 3.348 1.005 14.401 1.00 64.19 116 THR A C 1
ATOM 926 O O . THR A 1 116 ? 4.425 1.023 13.814 1.00 64.19 116 THR A O 1
ATOM 929 N N . ASN A 1 117 ? 2.598 -0.093 14.487 1.00 65.12 117 ASN A N 1
ATOM 930 C CA . ASN A 1 117 ? 2.959 -1.401 13.926 1.00 65.12 117 ASN A CA 1
ATOM 931 C C . ASN A 1 117 ? 2.059 -1.731 12.726 1.00 65.12 117 ASN A C 1
ATOM 933 O O . ASN A 1 117 ? 1.308 -0.874 12.268 1.00 65.12 117 ASN A O 1
ATOM 937 N N . GLU A 1 118 ? 2.056 -2.983 12.255 1.00 60.12 118 GLU A N 1
ATOM 938 C CA . GLU A 1 118 ? 1.111 -3.464 11.232 1.00 60.12 118 GLU A CA 1
ATOM 939 C C . GLU A 1 118 ? -0.353 -3.138 11.565 1.00 60.12 118 GLU A C 1
ATOM 941 O O . GLU A 1 118 ? -1.141 -2.929 10.654 1.00 60.12 118 GLU A O 1
ATOM 946 N N . GLY A 1 119 ? -0.733 -3.053 12.845 1.00 65.81 119 GLY A N 1
ATOM 947 C CA . GLY A 1 119 ? -2.093 -2.690 13.271 1.00 65.81 119 GLY A CA 1
ATOM 948 C C . GLY A 1 119 ? -2.411 -1.187 13.281 1.00 65.81 119 GLY A C 1
ATOM 949 O O . GLY A 1 119 ? -3.580 -0.831 13.392 1.00 65.81 119 GLY A O 1
ATOM 950 N N . GLY A 1 120 ? -1.402 -0.318 13.152 1.00 84.75 120 GLY A N 1
ATOM 951 C CA . GLY A 1 120 ? -1.568 1.138 13.182 1.00 84.75 120 GLY A CA 1
ATOM 952 C C . GLY A 1 120 ? -2.323 1.676 11.972 1.00 84.75 120 GLY A C 1
ATOM 953 O O . GLY A 1 120 ? -2.354 1.019 10.935 1.00 84.75 120 GLY A O 1
ATOM 954 N N . ILE A 1 121 ? -2.912 2.868 12.083 1.00 92.12 121 ILE A N 1
ATOM 955 C CA . ILE A 1 121 ? -3.654 3.506 10.985 1.00 92.12 121 ILE A CA 1
ATOM 956 C C . ILE A 1 121 ? -2.727 3.887 9.817 1.00 92.12 121 ILE A C 1
ATOM 958 O O . ILE A 1 121 ? -1.624 4.391 10.023 1.00 92.12 121 ILE A O 1
ATOM 962 N N . ALA A 1 122 ? -3.184 3.664 8.587 1.00 94.12 122 ALA A N 1
ATOM 963 C CA . ALA A 1 122 ? -2.477 3.986 7.352 1.00 94.12 122 ALA A CA 1
ATOM 964 C C . ALA A 1 122 ? -3.391 4.719 6.356 1.00 94.12 122 ALA A C 1
ATOM 966 O O . ALA A 1 122 ? -4.618 4.687 6.456 1.00 94.12 122 ALA A O 1
ATOM 967 N N . VAL A 1 123 ? -2.790 5.377 5.362 1.00 95.44 123 VAL A N 1
ATOM 968 C CA . VAL A 1 123 ? -3.546 5.966 4.246 1.00 95.44 123 VAL A CA 1
ATOM 969 C C . VAL A 1 123 ? -4.275 4.858 3.482 1.00 95.44 123 VAL A C 1
ATOM 971 O O . VAL A 1 123 ? -3.743 3.761 3.318 1.00 95.44 123 VAL A O 1
ATOM 974 N N . GLY A 1 124 ? -5.502 5.128 3.043 1.00 95.38 124 GLY A N 1
ATOM 975 C CA . GLY A 1 124 ? -6.378 4.154 2.394 1.00 95.38 124 GLY A CA 1
ATOM 976 C C . GLY A 1 124 ? -7.112 3.222 3.363 1.00 95.38 124 GLY A C 1
ATOM 977 O O . GLY A 1 124 ? -7.962 2.442 2.930 1.00 95.38 124 GLY A O 1
ATOM 978 N N . ASP A 1 125 ? -6.857 3.298 4.676 1.00 95.25 125 ASP A N 1
ATOM 979 C CA . ASP A 1 125 ? -7.657 2.551 5.645 1.00 95.25 125 ASP A CA 1
ATOM 980 C C . ASP A 1 125 ? -9.116 2.990 5.612 1.00 95.25 125 ASP A C 1
ATOM 982 O O . ASP A 1 125 ? -9.442 4.178 5.591 1.00 95.25 125 ASP A O 1
ATOM 986 N N . ARG A 1 126 ? -10.004 2.000 5.672 1.00 94.75 126 ARG A N 1
ATOM 987 C CA . ARG A 1 126 ? -11.409 2.244 5.969 1.00 94.75 126 ARG A CA 1
ATOM 988 C C . ARG A 1 126 ? -11.552 2.319 7.475 1.00 94.75 126 ARG A C 1
ATOM 990 O O . ARG A 1 126 ? -11.141 1.398 8.176 1.00 94.75 126 ARG A O 1
ATOM 997 N N . VAL A 1 127 ? -12.129 3.399 7.970 1.00 93.56 127 VAL A N 1
ATOM 998 C CA . VAL A 1 127 ? -12.231 3.678 9.399 1.00 93.56 127 VAL A CA 1
ATOM 999 C C . VAL A 1 127 ? -13.655 4.024 9.784 1.00 93.56 127 VAL A C 1
ATOM 1001 O O . VAL A 1 127 ? -14.468 4.413 8.949 1.00 93.56 127 VAL A O 1
ATOM 1004 N N . THR A 1 128 ? -13.952 3.878 11.065 1.00 92.44 128 THR A N 1
ATOM 1005 C CA . THR A 1 128 ? -15.204 4.346 11.652 1.00 92.44 128 THR A CA 1
ATOM 1006 C C . THR A 1 128 ? -14.955 5.682 12.314 1.00 92.44 128 THR A C 1
ATOM 1008 O O . THR A 1 128 ? -13.939 5.874 12.993 1.00 92.44 128 THR A O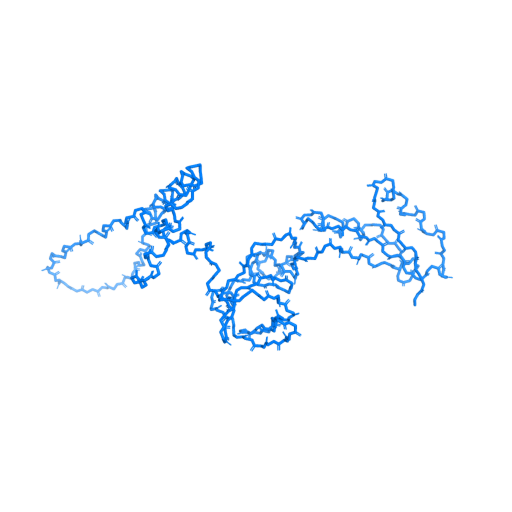 1
ATOM 1011 N N . VAL A 1 129 ? -15.863 6.617 12.075 1.00 91.25 129 VAL A N 1
ATOM 1012 C CA . VAL A 1 129 ? -15.736 7.987 12.563 1.00 91.25 129 VAL A CA 1
ATOM 1013 C C . VAL A 1 129 ? -16.997 8.402 13.303 1.00 91.25 129 VAL A C 1
ATOM 1015 O O . VAL A 1 129 ? -18.097 7.960 12.965 1.00 91.25 129 VAL A O 1
ATOM 1018 N N . ASP A 1 130 ? -16.814 9.231 14.325 1.00 88.50 130 ASP A N 1
ATOM 1019 C CA . ASP A 1 130 ? -17.876 10.074 14.873 1.00 88.50 130 ASP A CA 1
ATOM 1020 C C . ASP A 1 130 ? -17.721 11.513 14.343 1.00 88.50 130 ASP A C 1
ATOM 1022 O O . ASP A 1 130 ? -16.988 11.749 13.378 1.00 88.50 130 ASP A O 1
ATOM 1026 N N . GLU A 1 131 ? -18.418 12.477 14.947 1.00 82.62 131 GLU A N 1
ATOM 1027 C CA . GLU A 1 131 ? -18.379 13.882 14.526 1.00 82.62 131 GLU A CA 1
ATOM 1028 C C . GLU A 1 131 ? -16.968 14.502 14.545 1.00 82.62 131 GLU A C 1
ATOM 1030 O O . GLU A 1 131 ? -16.672 15.355 13.706 1.00 82.62 131 GLU A O 1
ATOM 1035 N N . GLU A 1 132 ? -16.078 14.064 15.444 1.00 87.50 132 GLU A N 1
ATOM 1036 C CA . GLU A 1 132 ? -14.784 14.720 15.693 1.00 87.50 132 GLU A CA 1
ATOM 1037 C C . GLU A 1 132 ? -13.567 13.778 15.668 1.00 87.50 132 GLU A C 1
ATOM 1039 O O . GLU A 1 132 ? -12.421 14.241 15.630 1.00 87.50 132 GLU A O 1
ATOM 1044 N N . THR A 1 133 ? -13.783 12.463 15.694 1.00 91.06 133 THR A N 1
ATOM 1045 C CA . THR A 1 133 ? -12.775 11.457 16.041 1.00 91.06 133 THR A CA 1
ATOM 1046 C C . THR A 1 133 ? -12.849 10.214 15.155 1.00 91.06 133 THR A C 1
ATOM 1048 O O . THR A 1 133 ? -13.902 9.619 14.929 1.00 91.06 133 THR A O 1
ATOM 1051 N N . VAL A 1 134 ? -11.677 9.750 14.719 1.00 92.25 134 VAL A N 1
ATOM 1052 C CA . VAL A 1 134 ? -11.470 8.435 14.105 1.00 92.25 134 VAL A CA 1
ATOM 1053 C C . VAL A 1 134 ? -11.318 7.382 15.196 1.00 92.25 134 VAL A C 1
ATOM 1055 O O . VAL A 1 134 ? -10.409 7.468 16.025 1.00 92.25 134 VAL A O 1
ATOM 1058 N N . ARG A 1 135 ? -12.191 6.372 15.194 1.00 89.50 135 ARG A N 1
ATOM 1059 C CA . ARG A 1 135 ? -12.319 5.412 16.298 1.00 89.50 135 ARG A CA 1
ATOM 1060 C C . ARG A 1 135 ? -11.625 4.092 16.042 1.00 89.50 135 ARG A C 1
ATOM 1062 O O . ARG A 1 135 ? -10.798 3.670 16.851 1.00 89.50 135 ARG A O 1
ATOM 1069 N N . THR A 1 136 ? -11.977 3.421 14.951 1.00 89.12 136 THR A N 1
ATOM 1070 C CA . THR A 1 136 ? -11.441 2.091 14.640 1.00 89.12 136 THR A CA 1
ATOM 1071 C C . THR A 1 136 ? -11.082 1.961 13.172 1.00 89.12 136 THR A C 1
ATOM 1073 O O . THR A 1 136 ? -11.753 2.517 12.307 1.00 89.12 136 THR A O 1
ATOM 1076 N N . VAL A 1 137 ? -10.024 1.198 12.903 1.00 91.88 137 VAL A N 1
ATOM 1077 C CA . VAL A 1 137 ? -9.650 0.751 11.559 1.00 91.88 137 VAL A CA 1
ATOM 1078 C C . VAL A 1 137 ? -10.397 -0.547 11.264 1.00 91.88 137 VAL A C 1
ATOM 1080 O O . VAL A 1 137 ? -10.391 -1.476 12.074 1.00 91.88 137 VAL A O 1
ATOM 1083 N N . LEU A 1 138 ? -11.076 -0.599 10.122 1.00 91.75 138 LEU A N 1
ATOM 1084 C CA . LEU A 1 138 ? -11.762 -1.790 9.632 1.00 91.75 138 LEU A CA 1
ATOM 1085 C C . LEU A 1 138 ? -10.760 -2.779 9.026 1.00 91.75 138 LEU A C 1
ATOM 1087 O O . LEU A 1 138 ? -9.624 -2.438 8.699 1.00 91.75 138 LEU A O 1
ATOM 1091 N N . LYS A 1 139 ? -11.192 -4.030 8.843 1.00 91.06 139 LYS A N 1
ATOM 1092 C CA . LYS A 1 139 ? -10.350 -5.075 8.253 1.00 91.06 139 LYS A CA 1
ATOM 1093 C C . LYS A 1 139 ? -9.860 -4.661 6.858 1.00 91.06 139 LYS A C 1
ATOM 1095 O O . LYS A 1 139 ? -10.664 -4.342 5.983 1.00 91.06 139 LYS A O 1
ATOM 1100 N N . ARG A 1 140 ? -8.545 -4.739 6.652 1.00 93.62 140 ARG A N 1
ATOM 1101 C CA . ARG A 1 140 ? -7.896 -4.451 5.368 1.00 93.62 140 ARG A CA 1
ATOM 1102 C C . ARG A 1 140 ? -8.125 -5.566 4.352 1.00 93.62 140 ARG A C 1
ATOM 1104 O O . ARG A 1 140 ? -8.076 -6.745 4.708 1.00 93.62 140 ARG A O 1
ATOM 1111 N N . ARG A 1 141 ? -8.327 -5.179 3.090 1.00 94.69 141 ARG A N 1
ATOM 1112 C CA . ARG A 1 141 ? -8.281 -6.082 1.927 1.00 94.69 141 ARG A CA 1
ATOM 1113 C C . ARG A 1 141 ? -6.835 -6.369 1.531 1.00 94.69 141 ARG A C 1
ATOM 1115 O O . ARG A 1 141 ? -6.465 -7.523 1.367 1.00 94.69 141 ARG A O 1
ATOM 1122 N N . THR A 1 142 ? -6.041 -5.311 1.434 1.00 95.62 142 THR A N 1
ATOM 1123 C CA . THR A 1 142 ? -4.632 -5.337 1.036 1.00 95.62 142 THR A CA 1
ATOM 1124 C C . THR A 1 142 ? -3.833 -4.331 1.857 1.00 95.62 142 THR A C 1
ATOM 1126 O O . THR A 1 142 ? -4.408 -3.448 2.509 1.00 95.62 142 THR A O 1
ATOM 1129 N N . TRP A 1 143 ? -2.508 -4.450 1.844 1.00 94.31 143 TRP A N 1
ATOM 1130 C CA . TRP A 1 143 ? -1.621 -3.503 2.516 1.00 94.31 143 TRP A CA 1
ATOM 1131 C C . TRP A 1 143 ? -0.218 -3.504 1.910 1.00 94.31 143 TRP A C 1
ATOM 1133 O O . TRP A 1 143 ? 0.236 -4.497 1.362 1.00 94.31 143 TRP A O 1
ATOM 1143 N N . LEU A 1 144 ? 0.502 -2.397 2.055 1.00 93.75 144 LEU A N 1
ATOM 1144 C CA . LEU A 1 144 ? 1.941 -2.334 1.822 1.00 93.75 144 LEU A CA 1
ATOM 1145 C C . LEU A 1 144 ? 2.615 -1.762 3.054 1.00 93.75 144 LEU A C 1
ATOM 1147 O O . LEU A 1 144 ? 2.141 -0.780 3.625 1.00 93.75 144 LEU A O 1
ATOM 1151 N N . GLY A 1 145 ? 3.748 -2.341 3.438 1.00 90.50 145 GLY A N 1
ATOM 1152 C CA . GLY A 1 145 ? 4.503 -1.892 4.596 1.00 90.50 145 GLY A CA 1
ATOM 1153 C C . GLY A 1 145 ? 6.002 -1.819 4.357 1.00 90.50 145 GLY A C 1
ATOM 1154 O O . GLY A 1 145 ? 6.544 -2.410 3.425 1.00 90.50 145 GLY A O 1
ATOM 1155 N N . ARG A 1 146 ? 6.681 -1.093 5.243 1.00 88.56 146 ARG A N 1
ATOM 1156 C CA . ARG A 1 146 ? 8.143 -1.032 5.335 1.00 88.56 146 ARG A CA 1
ATOM 1157 C C . ARG A 1 146 ? 8.594 -1.254 6.770 1.00 88.56 146 ARG A C 1
ATOM 1159 O O . ARG A 1 146 ? 7.923 -0.837 7.710 1.00 88.56 146 ARG A O 1
ATOM 1166 N N . THR A 1 147 ? 9.719 -1.939 6.934 1.00 87.62 147 THR A N 1
ATOM 1167 C CA . THR A 1 147 ? 10.320 -2.134 8.250 1.00 87.62 147 THR A CA 1
ATOM 1168 C C . THR A 1 147 ? 10.800 -0.790 8.767 1.00 87.62 147 THR A C 1
ATOM 1170 O O . THR A 1 147 ? 11.520 -0.068 8.073 1.00 87.62 147 THR A O 1
ATOM 1173 N N . ASP A 1 148 ? 10.373 -0.436 9.969 1.00 84.31 148 ASP A N 1
ATOM 1174 C CA . ASP A 1 148 ? 10.875 0.740 10.647 1.00 84.31 148 ASP A CA 1
ATOM 1175 C C . ASP A 1 148 ? 12.338 0.508 11.056 1.00 84.31 148 ASP A C 1
ATOM 1177 O O . ASP A 1 148 ? 12.619 -0.462 11.757 1.00 84.31 148 ASP A O 1
ATOM 1181 N N . PRO A 1 149 ? 13.286 1.360 10.640 1.00 83.69 149 PRO A N 1
ATOM 1182 C CA . PRO A 1 149 ? 14.698 1.143 10.937 1.00 83.69 149 PRO A CA 1
ATOM 1183 C C . PRO A 1 149 ? 15.045 1.320 12.423 1.00 83.69 149 PRO A C 1
ATOM 1185 O O . PRO A 1 149 ? 16.057 0.789 12.867 1.00 83.69 149 PRO A O 1
ATOM 1188 N N . GLN A 1 150 ? 14.242 2.063 13.192 1.00 85.06 150 GLN A N 1
ATOM 1189 C CA . GLN A 1 150 ? 14.490 2.320 14.612 1.00 85.06 150 GLN A CA 1
ATOM 1190 C C . GLN A 1 150 ? 13.898 1.223 15.490 1.00 85.06 150 GLN A C 1
ATOM 1192 O O . GLN A 1 150 ? 14.547 0.756 16.422 1.00 85.06 150 GLN A O 1
ATOM 1197 N N . THR A 1 151 ? 12.659 0.815 15.211 1.00 83.50 151 THR A N 1
ATOM 1198 C CA . THR A 1 151 ? 11.962 -0.182 16.038 1.00 83.50 151 THR A CA 1
ATOM 1199 C C . THR A 1 151 ? 12.111 -1.605 15.507 1.00 83.50 151 THR A C 1
ATOM 1201 O O . THR A 1 151 ? 11.809 -2.553 16.229 1.00 83.50 151 THR A O 1
ATOM 1204 N N . ASN A 1 152 ? 12.575 -1.760 14.263 1.00 83.56 152 ASN A N 1
ATOM 1205 C CA . ASN A 1 152 ? 12.628 -3.013 13.508 1.00 83.56 152 ASN A CA 1
ATOM 1206 C C . ASN A 1 152 ? 11.257 -3.704 13.362 1.00 83.56 152 ASN A C 1
ATOM 1208 O O . ASN A 1 152 ? 11.175 -4.911 13.134 1.00 83.56 152 ASN A O 1
ATOM 1212 N N . GLN A 1 153 ? 10.167 -2.944 13.509 1.00 84.88 153 GLN A N 1
ATOM 1213 C CA . GLN A 1 153 ? 8.795 -3.435 13.381 1.00 84.88 153 GLN A CA 1
ATOM 1214 C C . GLN A 1 153 ? 8.231 -3.067 12.010 1.00 84.88 153 GLN A C 1
ATOM 1216 O O . GLN A 1 153 ? 8.569 -2.033 11.433 1.00 84.88 153 GLN A O 1
ATOM 1221 N N . MET A 1 154 ? 7.369 -3.923 11.465 1.00 85.06 154 MET A N 1
ATOM 1222 C CA . MET A 1 154 ? 6.693 -3.646 10.202 1.00 85.06 154 MET A CA 1
ATOM 1223 C C . MET A 1 154 ? 5.676 -2.513 10.403 1.00 85.06 154 MET A C 1
ATOM 1225 O O . MET A 1 154 ? 4.831 -2.578 11.295 1.00 85.06 154 MET A O 1
ATOM 1229 N N . ARG A 1 155 ? 5.770 -1.474 9.567 1.00 88.00 155 ARG A N 1
ATOM 1230 C CA . ARG A 1 155 ? 4.836 -0.346 9.510 1.00 88.00 155 ARG A CA 1
ATOM 1231 C C . ARG A 1 155 ? 4.074 -0.360 8.201 1.00 88.00 155 ARG A C 1
ATOM 1233 O O . ARG A 1 155 ? 4.699 -0.336 7.141 1.00 88.00 155 ARG A O 1
ATOM 1240 N N . THR A 1 156 ? 2.748 -0.349 8.271 1.00 91.69 156 THR A N 1
ATOM 1241 C CA . THR A 1 156 ? 1.903 -0.174 7.086 1.00 91.69 156 THR A CA 1
ATOM 1242 C C . THR A 1 156 ? 2.035 1.258 6.574 1.00 91.69 156 THR A C 1
ATOM 1244 O O . THR A 1 156 ? 1.858 2.211 7.324 1.00 91.69 156 THR A O 1
ATOM 1247 N N . ILE A 1 157 ? 2.371 1.406 5.296 1.00 91.62 157 ILE A N 1
ATOM 1248 C CA . ILE A 1 157 ? 2.467 2.693 4.600 1.00 91.62 157 ILE A CA 1
ATOM 1249 C C . ILE A 1 157 ? 1.110 3.049 3.989 1.00 91.62 157 ILE A C 1
ATOM 1251 O O . ILE A 1 157 ? 0.661 4.188 4.095 1.00 91.62 157 ILE A O 1
ATOM 1255 N N . VAL A 1 158 ? 0.462 2.072 3.354 1.00 94.62 158 VAL A N 1
ATOM 1256 C CA . VAL A 1 158 ? -0.826 2.246 2.679 1.00 94.62 158 VAL A CA 1
AT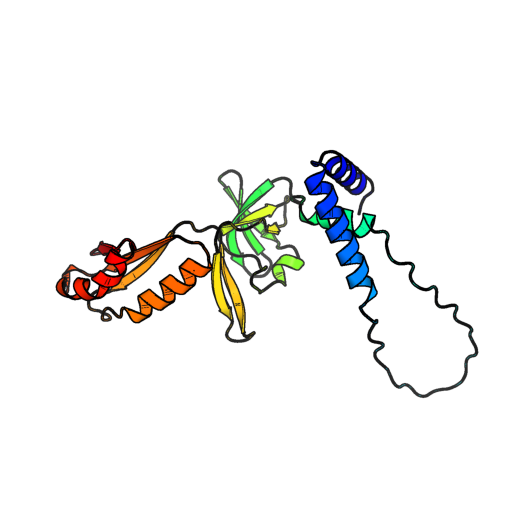OM 1257 C C . VAL A 1 158 ? -1.640 0.954 2.751 1.00 94.62 158 VAL A C 1
ATOM 1259 O O . VAL A 1 158 ? -1.077 -0.142 2.800 1.00 94.62 158 VAL A O 1
ATOM 1262 N N . ALA A 1 159 ? -2.961 1.081 2.776 1.00 95.12 159 ALA A N 1
ATOM 1263 C CA . ALA A 1 159 ? -3.914 -0.016 2.862 1.00 95.12 159 ALA A CA 1
ATOM 1264 C C . ALA A 1 159 ? -4.994 0.081 1.778 1.00 95.12 159 ALA A C 1
ATOM 1266 O O . ALA A 1 159 ? -5.264 1.157 1.254 1.00 95.12 159 ALA A O 1
ATOM 1267 N N . ASN A 1 160 ? -5.630 -1.054 1.475 1.00 95.69 160 ASN A N 1
ATOM 1268 C CA . ASN A 1 16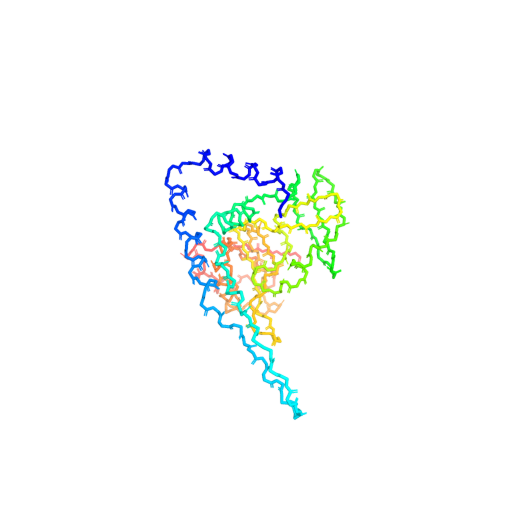0 ? -6.746 -1.170 0.526 1.00 95.69 160 ASN A CA 1
ATOM 1269 C C . ASN A 1 160 ? -6.431 -0.635 -0.884 1.00 95.69 160 ASN A C 1
ATOM 1271 O O . ASN A 1 160 ? -7.306 -0.101 -1.561 1.00 95.69 160 ASN A O 1
ATOM 1275 N N . VAL A 1 161 ? -5.181 -0.803 -1.315 1.00 95.00 161 VAL A N 1
ATOM 1276 C CA . VAL A 1 161 ? -4.730 -0.544 -2.686 1.00 95.00 161 VAL A CA 1
ATOM 1277 C C . VAL A 1 161 ? -4.893 -1.815 -3.505 1.00 95.00 161 VAL A C 1
ATOM 1279 O O . VAL A 1 161 ? -4.415 -2.871 -3.095 1.00 95.00 161 VAL A O 1
ATOM 1282 N N . ASP A 1 162 ? -5.547 -1.718 -4.655 1.00 94.00 162 ASP A N 1
ATOM 1283 C CA . ASP A 1 162 ? -5.773 -2.878 -5.520 1.00 94.00 162 ASP A CA 1
ATOM 1284 C C . ASP A 1 162 ? -4.532 -3.199 -6.358 1.00 94.00 162 ASP A C 1
ATOM 1286 O O . ASP A 1 162 ? -4.045 -4.327 -6.336 1.00 94.00 162 ASP A O 1
ATOM 1290 N N . THR A 1 163 ? -3.951 -2.185 -7.005 1.00 95.88 163 THR A N 1
ATOM 1291 C CA . THR A 1 163 ? -2.799 -2.350 -7.900 1.00 95.88 163 THR A CA 1
ATOM 1292 C C . THR A 1 163 ? -1.632 -1.462 -7.485 1.00 95.88 163 THR A C 1
ATOM 1294 O O . THR A 1 163 ? -1.799 -0.280 -7.187 1.00 95.88 163 THR A O 1
ATOM 1297 N N . VAL A 1 164 ? -0.425 -2.024 -7.506 1.00 96.62 164 VAL A N 1
ATOM 1298 C CA . VAL A 1 164 ? 0.825 -1.327 -7.195 1.00 96.62 164 VAL A CA 1
ATOM 1299 C C . VAL A 1 164 ? 1.678 -1.251 -8.451 1.00 96.62 1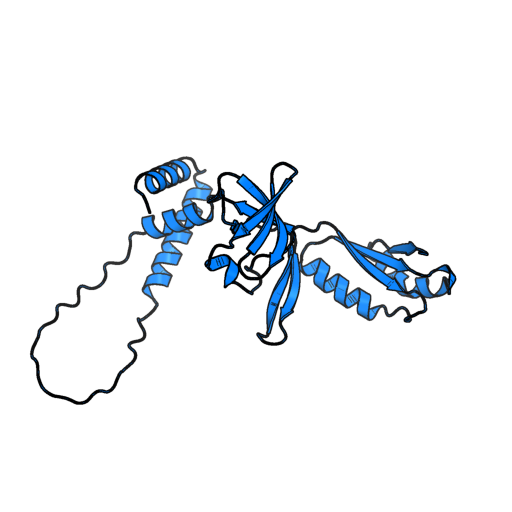64 VAL A C 1
ATOM 1301 O O . VAL A 1 164 ? 2.144 -2.268 -8.965 1.00 96.62 164 VAL A O 1
ATOM 1304 N N . VAL A 1 165 ? 1.906 -0.026 -8.922 1.00 97.44 165 VAL A N 1
ATOM 1305 C CA . VAL A 1 165 ? 2.712 0.238 -10.115 1.00 97.44 165 VAL A CA 1
ATOM 1306 C C . VAL A 1 165 ? 4.174 0.455 -9.725 1.00 97.44 165 VAL A C 1
ATOM 1308 O O . VAL A 1 165 ? 4.533 1.469 -9.128 1.00 97.44 165 VAL A O 1
ATOM 1311 N N . VAL A 1 166 ? 5.032 -0.498 -10.079 1.00 96.50 166 VAL A N 1
ATOM 1312 C CA . VAL A 1 166 ? 6.487 -0.416 -9.932 1.00 96.50 166 VAL A CA 1
ATOM 1313 C C . VAL A 1 166 ? 7.051 0.291 -11.158 1.00 96.50 166 VAL A C 1
ATOM 1315 O O . VAL A 1 166 ? 7.164 -0.301 -12.231 1.00 96.50 166 VAL A O 1
ATOM 1318 N N . VAL A 1 167 ? 7.392 1.569 -11.001 1.00 97.00 167 VAL A N 1
ATOM 1319 C CA . VAL A 1 167 ? 7.976 2.375 -12.077 1.00 97.00 167 VAL A CA 1
ATOM 1320 C C . VAL A 1 167 ? 9.495 2.224 -12.070 1.00 97.00 167 VAL A C 1
ATOM 1322 O O . VAL A 1 167 ? 10.153 2.530 -11.075 1.00 97.00 167 VAL A O 1
ATOM 1325 N N . VAL A 1 168 ? 10.055 1.782 -13.191 1.00 96.31 168 VAL A N 1
ATOM 1326 C CA . VAL A 1 168 ? 11.502 1.676 -13.422 1.00 96.31 168 VAL A CA 1
ATOM 1327 C C . VAL A 1 168 ? 11.885 2.432 -14.688 1.00 96.31 168 VAL A C 1
ATOM 1329 O O . VAL A 1 168 ? 11.065 2.616 -15.581 1.00 96.31 168 VAL A O 1
ATOM 1332 N N . SER A 1 169 ? 13.128 2.896 -14.764 1.00 96.00 169 SER A N 1
ATOM 1333 C CA . SER A 1 169 ? 13.680 3.472 -15.991 1.00 96.00 169 SER A CA 1
ATOM 1334 C C . SER A 1 169 ? 14.341 2.375 -16.812 1.00 96.00 169 SER A C 1
ATOM 1336 O O . SER A 1 169 ? 14.912 1.445 -16.241 1.00 96.00 169 SER A O 1
ATOM 1338 N N . VAL A 1 170 ? 14.259 2.481 -18.136 1.00 95.19 170 VAL A N 1
ATOM 1339 C CA . VAL A 1 170 ? 14.888 1.508 -19.030 1.00 95.19 170 VAL A CA 1
ATOM 1340 C C . VAL A 1 170 ? 16.416 1.660 -19.078 1.00 95.19 170 VAL A C 1
ATOM 1342 O O . VAL A 1 170 ? 17.127 0.662 -19.081 1.00 95.19 170 VAL A O 1
ATOM 1345 N N . VAL A 1 171 ? 16.929 2.897 -19.031 1.00 93.00 171 VAL A N 1
ATOM 1346 C CA . VAL A 1 171 ? 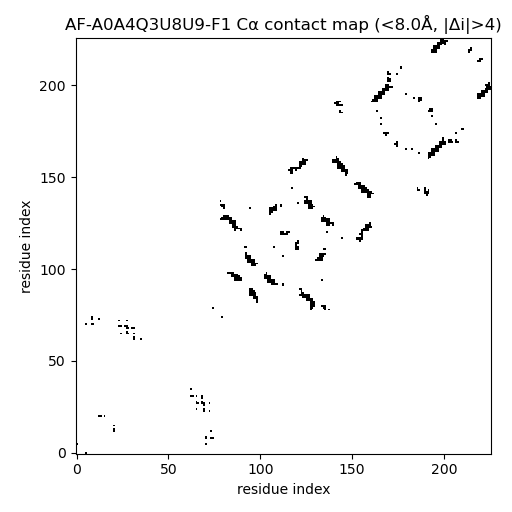18.368 3.194 -19.209 1.00 93.00 171 VAL A CA 1
ATOM 1347 C C . VAL A 1 171 ? 18.927 4.147 -18.144 1.00 93.00 171 VAL A C 1
ATOM 1349 O O . VAL A 1 171 ? 20.045 3.950 -17.674 1.00 93.00 171 VAL A O 1
ATOM 1352 N N . ALA A 1 172 ? 18.185 5.180 -17.726 1.00 91.31 172 ALA A N 1
ATOM 1353 C CA . ALA A 1 172 ? 18.701 6.218 -16.820 1.00 91.31 172 ALA A CA 1
ATOM 1354 C C . ALA A 1 172 ? 17.773 6.454 -15.607 1.00 91.31 172 ALA A C 1
ATOM 1356 O O . ALA A 1 172 ? 16.787 7.197 -15.745 1.00 91.31 172 ALA A O 1
ATOM 1357 N N . PRO A 1 173 ? 18.033 5.854 -14.426 1.00 92.62 173 PRO A N 1
ATOM 1358 C CA . PRO A 1 173 ? 19.106 4.887 -14.137 1.00 92.62 173 PRO A CA 1
ATOM 1359 C C . PRO A 1 173 ? 18.900 3.536 -14.853 1.00 92.62 173 PRO A C 1
ATOM 1361 O O . PRO A 1 173 ? 17.775 3.272 -15.280 1.00 92.62 173 PRO A O 1
ATOM 1364 N N . PRO A 1 174 ? 19.938 2.680 -14.961 1.00 92.81 174 PRO A N 1
ATOM 1365 C CA . PRO A 1 174 ? 19.823 1.404 -15.663 1.00 92.81 174 PRO A CA 1
ATOM 1366 C C . PRO A 1 174 ? 18.754 0.497 -15.057 1.00 92.81 174 PRO A C 1
ATOM 1368 O O . PRO A 1 174 ? 18.534 0.499 -13.836 1.00 92.81 174 PRO A O 1
ATOM 1371 N N . LEU A 1 175 ? 18.119 -0.307 -15.905 1.00 93.75 175 LEU A N 1
ATOM 1372 C CA . LEU A 1 175 ? 17.123 -1.277 -15.484 1.00 93.75 175 LEU A CA 1
ATOM 1373 C C . LEU A 1 175 ? 17.774 -2.415 -14.686 1.00 93.75 175 LEU A C 1
ATOM 1375 O O . LEU A 1 175 ? 18.567 -3.193 -15.203 1.00 93.75 175 LEU A O 1
ATOM 1379 N N . HIS A 1 176 ? 17.412 -2.532 -13.407 1.00 93.12 176 HIS A N 1
ATOM 1380 C CA . HIS A 1 176 ? 17.917 -3.582 -12.520 1.00 93.12 176 HIS A CA 1
ATOM 1381 C C . HIS A 1 176 ? 16.783 -4.536 -12.111 1.00 93.12 176 HIS A C 1
ATOM 1383 O O . HIS A 1 176 ? 16.039 -4.202 -11.187 1.00 93.12 176 HIS A O 1
ATOM 1389 N N . PRO A 1 177 ? 16.669 -5.745 -12.692 1.00 93.00 177 PRO A N 1
ATOM 1390 C CA . PRO A 1 177 ? 15.609 -6.712 -12.361 1.00 93.00 177 PRO A CA 1
ATOM 1391 C C . PRO A 1 177 ? 15.475 -7.003 -10.857 1.00 93.00 177 PRO A C 1
ATOM 1393 O O . PRO A 1 177 ? 14.378 -7.046 -10.309 1.00 93.00 177 PRO A O 1
ATOM 1396 N N . ARG A 1 178 ? 16.601 -7.030 -10.133 1.00 93.88 178 ARG A N 1
ATOM 1397 C CA . ARG A 1 178 ? 16.628 -7.209 -8.671 1.00 93.88 178 ARG A CA 1
ATOM 1398 C C . ARG A 1 178 ? 15.784 -6.196 -7.895 1.00 93.88 178 ARG A C 1
ATOM 1400 O O . ARG A 1 178 ? 15.321 -6.512 -6.800 1.00 93.88 178 ARG A O 1
ATOM 1407 N N . ILE A 1 179 ? 15.616 -4.968 -8.396 1.00 93.00 179 ILE A N 1
ATOM 1408 C CA . ILE A 1 179 ? 14.745 -3.992 -7.731 1.00 93.00 179 ILE A CA 1
ATOM 1409 C C . ILE A 1 179 ? 13.275 -4.377 -7.904 1.00 93.00 179 ILE A C 1
ATOM 1411 O O . ILE A 1 179 ? 12.509 -4.292 -6.946 1.00 93.00 179 ILE A O 1
ATOM 1415 N N . VAL A 1 180 ? 12.913 -4.866 -9.093 1.00 95.50 180 VAL A N 1
ATOM 1416 C CA . VAL A 1 180 ? 11.571 -5.348 -9.425 1.00 95.50 180 VAL A CA 1
ATOM 1417 C C . VAL A 1 180 ? 11.233 -6.537 -8.532 1.00 95.50 180 VAL A C 1
ATOM 1419 O O . VAL A 1 180 ? 10.222 -6.482 -7.838 1.00 95.50 180 VAL A O 1
ATOM 1422 N N . ASP A 1 181 ? 12.127 -7.527 -8.422 1.00 95.69 181 ASP A N 1
ATOM 1423 C CA . ASP A 1 181 ? 11.959 -8.689 -7.531 1.00 95.69 181 ASP A CA 1
ATOM 1424 C C . ASP A 1 181 ? 11.583 -8.279 -6.102 1.00 95.69 181 ASP A C 1
ATOM 1426 O O . ASP A 1 181 ? 10.631 -8.793 -5.511 1.00 95.69 181 ASP A O 1
ATOM 1430 N N . ARG A 1 182 ? 12.323 -7.316 -5.536 1.00 93.94 182 ARG A N 1
ATOM 1431 C CA . ARG A 1 182 ? 12.110 -6.856 -4.158 1.00 93.94 182 ARG A CA 1
ATOM 1432 C C . ARG A 1 182 ? 10.730 -6.237 -3.967 1.00 93.94 182 ARG A C 1
ATOM 1434 O O . ARG A 1 182 ? 10.111 -6.474 -2.930 1.00 93.94 182 ARG A O 1
ATOM 1441 N N . TYR A 1 183 ? 10.250 -5.467 -4.942 1.00 94.94 183 TYR A N 1
ATOM 1442 C CA . TYR A 1 183 ? 8.906 -4.902 -4.883 1.00 94.94 183 TYR A CA 1
ATOM 1443 C C . TYR A 1 183 ? 7.834 -5.969 -5.074 1.00 94.94 183 TYR A C 1
ATOM 1445 O O . TYR A 1 183 ? 6.893 -6.002 -4.285 1.00 94.94 183 TYR A O 1
ATOM 1453 N N . LEU A 1 184 ? 7.998 -6.882 -6.034 1.00 95.19 184 LEU A N 1
ATOM 1454 C CA . LEU A 1 184 ? 7.046 -7.971 -6.270 1.00 95.19 184 LEU A CA 1
ATOM 1455 C C . LEU A 1 184 ? 6.843 -8.837 -5.019 1.00 95.19 184 LEU A C 1
ATOM 1457 O O . LEU A 1 184 ? 5.707 -9.159 -4.676 1.00 95.19 184 LEU A O 1
ATOM 1461 N N . ILE A 1 185 ? 7.914 -9.138 -4.276 1.00 93.94 185 ILE A N 1
ATOM 1462 C CA . ILE A 1 185 ? 7.822 -9.866 -2.999 1.00 93.94 185 ILE A CA 1
ATOM 1463 C C . ILE A 1 185 ? 6.989 -9.085 -1.971 1.00 93.94 185 ILE A C 1
ATOM 1465 O O . ILE A 1 185 ? 6.150 -9.669 -1.284 1.00 93.94 185 ILE A O 1
ATOM 1469 N N . GLY A 1 186 ? 7.217 -7.775 -1.841 1.00 92.75 186 GLY A N 1
ATOM 1470 C CA . GLY A 1 186 ? 6.466 -6.927 -0.909 1.00 92.75 186 GLY A CA 1
ATOM 1471 C C . GLY A 1 186 ? 4.983 -6.822 -1.272 1.00 92.75 186 GLY A C 1
ATOM 1472 O O . GLY A 1 186 ? 4.125 -6.979 -0.408 1.00 92.75 186 GLY A O 1
ATOM 1473 N N . ILE A 1 187 ? 4.696 -6.629 -2.559 1.00 94.88 187 ILE A N 1
ATOM 1474 C CA . ILE A 1 187 ? 3.344 -6.553 -3.124 1.00 94.88 187 ILE A CA 1
ATOM 1475 C C . ILE A 1 187 ? 2.588 -7.865 -2.884 1.00 94.88 187 ILE A C 1
ATOM 1477 O O . ILE A 1 187 ? 1.476 -7.842 -2.355 1.00 94.88 187 ILE A O 1
ATOM 1481 N N . GLY A 1 188 ? 3.221 -9.006 -3.176 1.00 93.44 188 GLY A N 1
ATOM 1482 C CA . GLY A 1 188 ? 2.624 -10.327 -2.982 1.00 93.44 188 GLY A CA 1
ATOM 1483 C C . GLY A 1 188 ? 2.303 -10.642 -1.517 1.00 93.44 188 GLY A C 1
ATOM 1484 O O . GLY A 1 188 ? 1.246 -11.195 -1.228 1.00 93.44 188 GLY A O 1
ATOM 1485 N N . ARG A 1 189 ? 3.159 -10.233 -0.568 1.00 92.56 189 ARG A N 1
ATOM 1486 C CA . ARG A 1 189 ? 2.873 -10.360 0.880 1.00 92.56 189 ARG A CA 1
ATOM 1487 C C . ARG A 1 189 ? 1.659 -9.540 1.317 1.00 92.56 189 ARG A C 1
ATOM 1489 O O . ARG A 1 189 ? 0.928 -9.954 2.212 1.00 92.56 189 ARG A O 1
ATOM 1496 N N . GLY A 1 190 ? 1.478 -8.383 0.689 1.00 91.31 190 GLY A N 1
ATOM 1497 C CA . GLY A 1 190 ? 0.385 -7.451 0.928 1.00 91.31 190 GLY A CA 1
ATOM 1498 C C . GLY A 1 190 ? -0.956 -7.841 0.308 1.00 91.31 190 GLY A C 1
ATOM 1499 O O . GLY A 1 190 ? -1.979 -7.244 0.647 1.00 91.31 190 GLY A O 1
ATOM 1500 N N . GLY A 1 191 ? -0.951 -8.821 -0.601 1.00 94.12 191 GLY A N 1
ATOM 1501 C CA . GLY A 1 191 ? -2.122 -9.227 -1.379 1.00 94.12 191 GLY A CA 1
ATOM 1502 C C . GLY A 1 191 ? -2.529 -8.231 -2.470 1.00 94.12 191 GLY A C 1
ATOM 1503 O O . GLY A 1 191 ? -3.652 -8.313 -2.957 1.00 94.12 191 GLY A O 1
ATOM 1504 N N . CYS A 1 192 ? -1.658 -7.285 -2.829 1.00 95.06 192 CYS A N 1
ATOM 1505 C CA . CYS A 1 192 ? -1.901 -6.344 -3.921 1.00 95.06 192 CYS A CA 1
ATOM 1506 C C . CYS A 1 192 ? -1.544 -6.972 -5.280 1.00 95.06 192 CYS A C 1
ATOM 1508 O O . CYS A 1 192 ? -0.703 -7.870 -5.355 1.00 95.06 192 CYS A O 1
ATOM 1510 N N . GLU A 1 193 ? -2.106 -6.444 -6.365 1.00 96.06 193 GLU A N 1
ATOM 1511 C CA . GLU A 1 193 ? -1.724 -6.828 -7.726 1.00 96.06 193 GLU A CA 1
ATOM 1512 C C . GLU A 1 193 ? -0.514 -6.007 -8.211 1.00 96.06 193 GLU A C 1
ATOM 1514 O O . GLU A 1 193 ? -0.530 -4.774 -8.126 1.00 96.06 193 GLU A O 1
ATOM 1519 N N . PRO A 1 194 ? 0.560 -6.640 -8.714 1.00 97.31 194 PRO A N 1
ATOM 1520 C CA . PRO A 1 194 ? 1.706 -5.924 -9.263 1.00 97.31 194 PRO A CA 1
ATOM 1521 C C . PRO A 1 194 ? 1.480 -5.483 -10.713 1.00 97.31 194 PRO A C 1
ATOM 1523 O O . PRO A 1 194 ? 0.953 -6.236 -11.528 1.00 97.31 194 PRO A O 1
ATOM 1526 N N . LEU A 1 195 ? 2.007 -4.311 -11.067 1.00 97.19 195 LEU A N 1
ATOM 1527 C CA . LEU A 1 195 ? 2.195 -3.875 -12.451 1.00 97.19 195 LEU A CA 1
ATOM 1528 C C . LEU A 1 195 ? 3.560 -3.208 -12.595 1.00 97.19 195 LEU A C 1
ATOM 1530 O O . LEU A 1 195 ? 3.922 -2.372 -11.774 1.00 97.19 195 LEU A O 1
ATOM 1534 N N . VAL A 1 196 ? 4.323 -3.545 -13.634 1.00 97.50 196 VAL A N 1
ATOM 1535 C CA . VAL A 1 196 ? 5.623 -2.911 -13.901 1.00 97.50 196 VAL A CA 1
ATOM 1536 C C . VAL A 1 196 ? 5.470 -1.898 -15.029 1.00 97.50 196 VAL A C 1
ATOM 1538 O O . VAL A 1 196 ? 5.110 -2.254 -16.148 1.00 97.50 196 VAL A O 1
ATOM 1541 N N . ALA A 1 197 ? 5.760 -0.632 -14.749 1.00 97.44 197 ALA A N 1
ATOM 1542 C CA . ALA A 1 197 ? 5.821 0.415 -15.762 1.00 97.44 197 ALA A CA 1
ATOM 1543 C C . ALA A 1 197 ? 7.288 0.719 -16.077 1.00 97.44 197 ALA A C 1
ATOM 1545 O O . ALA A 1 197 ? 8.044 1.133 -15.1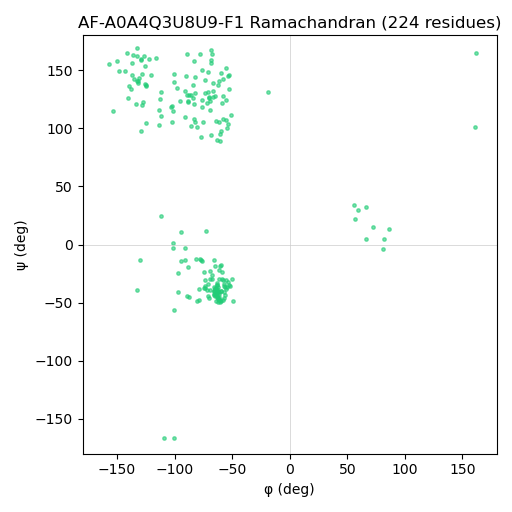97 1.00 97.44 197 ALA A O 1
ATOM 1546 N N . VAL A 1 198 ? 7.698 0.511 -17.327 1.00 96.88 198 VAL A N 1
ATOM 1547 C CA . VAL A 1 198 ? 9.071 0.779 -17.770 1.00 96.88 198 VAL A CA 1
ATOM 1548 C C . VAL A 1 198 ? 9.085 2.091 -18.531 1.00 96.88 198 VAL A C 1
ATOM 1550 O O . VAL A 1 198 ? 8.598 2.148 -19.656 1.00 96.88 198 VAL A O 1
ATOM 1553 N N . ASN A 1 199 ? 9.606 3.140 -17.901 1.00 96.56 199 ASN A N 1
ATOM 1554 C CA . ASN A 1 199 ? 9.655 4.487 -18.455 1.00 96.56 199 ASN A CA 1
ATOM 1555 C C . ASN A 1 199 ? 10.931 4.740 -19.279 1.00 96.56 199 ASN A C 1
ATOM 1557 O O . ASN A 1 199 ? 11.937 4.043 -19.127 1.00 96.56 199 ASN A O 1
ATOM 1561 N N . LYS A 1 200 ? 10.899 5.813 -20.076 1.00 95.81 200 LYS A N 1
ATOM 1562 C CA . LYS A 1 200 ? 11.988 6.323 -20.921 1.00 95.81 200 LYS A CA 1
ATOM 1563 C C . LYS A 1 200 ? 12.378 5.392 -22.070 1.00 95.81 200 LYS A C 1
ATOM 1565 O O . LYS A 1 200 ? 13.545 5.332 -22.446 1.00 95.81 200 LYS A O 1
ATOM 1570 N N . ILE A 1 201 ? 11.419 4.638 -22.618 1.00 95.94 201 ILE A N 1
ATOM 1571 C CA . ILE A 1 201 ? 11.666 3.666 -23.705 1.00 95.94 201 ILE A CA 1
ATOM 1572 C C . ILE A 1 201 ? 12.246 4.287 -24.983 1.00 95.94 201 ILE A C 1
ATOM 1574 O O . ILE A 1 201 ? 12.789 3.564 -25.813 1.00 95.94 201 ILE A O 1
ATOM 1578 N N . ASP A 1 202 ? 12.139 5.605 -25.130 1.00 94.50 202 ASP A N 1
ATOM 1579 C CA . ASP A 1 202 ? 12.786 6.405 -26.168 1.00 94.50 202 ASP A CA 1
ATOM 1580 C C . ASP A 1 202 ? 14.323 6.347 -26.111 1.00 94.50 202 ASP A C 1
ATOM 1582 O O . ASP A 1 202 ? 14.970 6.557 -27.133 1.00 94.50 202 ASP A O 1
ATOM 1586 N N . LEU A 1 203 ? 14.908 6.006 -24.956 1.00 93.56 203 LEU A N 1
ATOM 1587 C CA . LEU A 1 203 ? 16.359 5.967 -24.751 1.00 93.56 203 LEU A CA 1
ATOM 1588 C C . LEU A 1 203 ? 17.020 4.612 -25.051 1.00 93.56 203 LEU A C 1
ATOM 1590 O O . LEU A 1 203 ? 18.244 4.558 -25.119 1.00 93.56 203 LEU A O 1
ATOM 1594 N N . GLY A 1 204 ? 16.253 3.529 -25.195 1.00 86.50 204 GLY A N 1
ATOM 1595 C CA . GLY A 1 204 ? 16.810 2.190 -25.432 1.00 86.50 204 GLY A CA 1
ATOM 1596 C C . GLY A 1 204 ? 15.802 1.096 -25.109 1.00 86.50 204 GLY A C 1
ATOM 1597 O O . GLY A 1 204 ? 15.555 0.789 -23.948 1.00 86.50 204 GLY A O 1
ATOM 1598 N N . ARG A 1 205 ? 15.165 0.523 -26.131 1.00 90.50 205 ARG A N 1
ATOM 1599 C CA . ARG A 1 205 ? 14.035 -0.415 -25.980 1.00 90.50 205 ARG A CA 1
ATOM 1600 C C . ARG A 1 205 ? 14.487 -1.869 -25.827 1.00 90.50 205 ARG A C 1
ATOM 1602 O O . ARG A 1 205 ? 13.726 -2.706 -25.345 1.00 90.50 205 ARG A O 1
ATOM 1609 N N . GLU A 1 206 ? 15.710 -2.162 -26.239 1.00 92.00 206 GLU A N 1
ATOM 1610 C CA . GLU A 1 206 ? 16.364 -3.466 -26.184 1.00 92.00 206 GLU A CA 1
ATOM 1611 C C . GLU A 1 206 ? 16.436 -4.037 -24.760 1.00 92.00 206 GLU A C 1
ATOM 1613 O O . GLU A 1 206 ? 16.185 -5.225 -24.565 1.00 92.00 206 GLU A O 1
ATOM 1618 N N . GLU A 1 207 ? 16.634 -3.186 -23.750 1.00 91.75 207 GLU A N 1
ATOM 1619 C CA . GLU A 1 207 ? 16.742 -3.595 -22.341 1.00 91.75 207 GLU A CA 1
ATOM 1620 C C . GLU A 1 207 ? 15.443 -4.190 -21.770 1.00 91.75 207 GLU A C 1
ATOM 1622 O O . GLU A 1 207 ? 15.455 -4.856 -20.733 1.00 91.75 207 GLU A O 1
ATOM 1627 N N . LEU A 1 208 ? 14.303 -4.035 -22.458 1.00 92.69 208 LEU A N 1
ATOM 1628 C CA . LEU A 1 208 ? 13.046 -4.683 -22.063 1.00 92.69 208 LEU A CA 1
ATOM 1629 C C . LEU A 1 208 ? 13.151 -6.214 -22.021 1.00 92.69 208 LEU A C 1
ATOM 1631 O O . LEU A 1 208 ? 12.383 -6.845 -21.292 1.00 92.69 208 LEU A O 1
ATOM 1635 N N . GLN A 1 209 ? 14.099 -6.807 -22.755 1.00 93.88 209 GLN A N 1
ATOM 1636 C CA . GLN A 1 209 ? 14.365 -8.249 -22.737 1.00 93.88 209 GLN A CA 1
ATOM 1637 C C . GLN A 1 209 ? 14.727 -8.764 -21.337 1.00 93.88 209 GLN A C 1
ATOM 1639 O O . GLN A 1 209 ? 14.381 -9.894 -20.992 1.00 93.88 209 GLN A O 1
ATOM 1644 N N . LEU A 1 210 ? 15.340 -7.925 -20.491 1.00 93.94 210 LEU A N 1
ATOM 1645 C CA . LEU A 1 210 ? 15.650 -8.269 -19.099 1.00 93.94 210 LEU A CA 1
ATOM 1646 C C . LEU A 1 210 ? 14.401 -8.588 -18.269 1.00 93.94 210 LEU A C 1
ATOM 1648 O O . LEU A 1 210 ? 14.511 -9.205 -17.209 1.00 93.94 210 LEU A O 1
ATOM 1652 N N . LEU A 1 211 ? 13.220 -8.163 -18.729 1.00 95.06 211 LEU A N 1
ATOM 1653 C CA . LEU A 1 211 ? 11.963 -8.367 -18.024 1.00 95.06 211 LEU A CA 1
ATOM 1654 C C . LEU A 1 211 ? 11.107 -9.518 -18.564 1.00 95.06 211 LEU A C 1
ATOM 1656 O O . LEU A 1 211 ? 10.029 -9.780 -18.025 1.00 95.06 211 LEU A O 1
ATOM 1660 N N . GLU A 1 212 ? 11.575 -10.228 -19.589 1.00 95.31 212 GLU A N 1
ATOM 1661 C CA . GLU A 1 212 ? 10.859 -11.374 -20.155 1.00 95.31 212 GLU A CA 1
ATOM 1662 C C . GLU A 1 212 ? 10.510 -12.457 -19.113 1.00 95.31 212 GLU A C 1
ATOM 1664 O O . GLU A 1 212 ? 9.375 -12.942 -19.127 1.00 95.31 212 GLU A O 1
ATOM 1669 N N . PRO A 1 213 ? 11.379 -12.776 -18.127 1.00 95.62 213 PRO A N 1
ATOM 1670 C CA . PRO A 1 213 ? 11.026 -13.724 -17.070 1.00 95.62 213 PRO A CA 1
ATOM 1671 C C . PRO A 1 213 ? 9.773 -13.327 -16.275 1.00 95.62 213 PRO A C 1
ATOM 1673 O O . PRO A 1 213 ? 9.003 -14.197 -15.877 1.00 95.62 213 PRO A O 1
ATOM 1676 N N . TYR A 1 214 ? 9.530 -12.027 -16.071 1.00 95.62 214 TYR A N 1
ATOM 1677 C CA . TYR A 1 214 ? 8.342 -11.546 -15.358 1.00 95.62 214 TYR A CA 1
ATOM 1678 C C . TYR A 1 214 ? 7.078 -11.671 -16.214 1.00 95.62 214 TYR A C 1
ATOM 1680 O O . TYR A 1 214 ? 6.027 -12.045 -15.692 1.00 95.62 214 TYR A O 1
ATOM 1688 N N . ARG A 1 215 ? 7.176 -11.421 -17.529 1.00 94.69 215 ARG A N 1
ATOM 1689 C CA . ARG A 1 215 ? 6.060 -11.644 -18.466 1.00 94.69 215 ARG A CA 1
ATOM 1690 C C . ARG A 1 215 ? 5.659 -13.114 -18.499 1.00 94.69 215 ARG A C 1
ATOM 1692 O O . ARG A 1 215 ? 4.469 -13.416 -18.452 1.00 94.69 215 ARG A O 1
ATOM 1699 N N . ALA A 1 216 ? 6.642 -14.016 -18.513 1.00 96.00 216 ALA A N 1
ATOM 1700 C CA . ALA A 1 216 ? 6.417 -15.459 -18.552 1.00 96.00 216 ALA A CA 1
ATOM 1701 C C . ALA A 1 216 ? 5.635 -15.986 -17.334 1.00 96.00 216 ALA A C 1
ATOM 1703 O O . ALA A 1 216 ? 4.882 -16.948 -17.460 1.00 96.00 216 ALA A O 1
ATOM 1704 N N . VAL A 1 217 ? 5.769 -15.341 -16.170 1.00 94.56 217 VAL A N 1
ATOM 1705 C CA . VAL A 1 217 ? 5.005 -15.677 -14.952 1.00 94.56 217 VAL A CA 1
ATOM 1706 C C . VAL A 1 217 ? 3.733 -14.833 -14.778 1.00 94.56 217 VAL A C 1
ATOM 1708 O O . VAL A 1 217 ? 3.104 -14.875 -13.724 1.00 94.56 217 VAL A O 1
ATOM 1711 N N . GLY A 1 218 ? 3.332 -14.081 -15.808 1.00 94.62 218 GLY A N 1
ATOM 1712 C CA . GLY A 1 218 ? 2.064 -13.350 -15.848 1.00 94.62 218 GLY A CA 1
ATOM 1713 C C . GLY A 1 218 ? 2.083 -11.959 -15.212 1.00 94.62 218 GLY A C 1
ATOM 1714 O O . GLY A 1 218 ? 1.016 -11.389 -14.996 1.00 94.62 218 GLY A O 1
ATOM 1715 N N . ILE A 1 219 ? 3.253 -11.383 -14.917 1.00 96.19 219 ILE A N 1
ATOM 1716 C CA . ILE A 1 219 ? 3.331 -10.007 -14.408 1.00 96.19 219 ILE A CA 1
ATOM 1717 C C . ILE A 1 219 ? 3.101 -9.029 -15.571 1.00 96.19 219 ILE A C 1
ATOM 1719 O O . ILE A 1 219 ? 3.833 -9.085 -16.566 1.00 96.19 219 ILE A O 1
ATOM 1723 N N . PRO A 1 220 ? 2.125 -8.107 -15.474 1.00 96.06 220 PRO A N 1
ATOM 1724 C CA . PRO A 1 220 ? 1.874 -7.134 -16.524 1.00 96.06 220 PRO A CA 1
ATOM 1725 C C . PRO A 1 220 ? 2.995 -6.092 -16.576 1.00 96.06 220 PRO A C 1
ATOM 1727 O O . PRO A 1 220 ? 3.375 -5.505 -15.560 1.00 96.06 220 PRO A O 1
ATOM 1730 N N . ILE A 1 221 ? 3.507 -5.847 -17.786 1.00 96.81 221 ILE A N 1
ATOM 1731 C CA . ILE A 1 221 ? 4.587 -4.888 -18.038 1.00 96.81 221 ILE A CA 1
ATOM 1732 C C . ILE A 1 221 ? 4.187 -3.924 -19.146 1.00 96.81 221 ILE A C 1
ATOM 1734 O O . ILE A 1 221 ? 3.975 -4.335 -20.295 1.00 96.81 221 ILE A O 1
ATOM 1738 N N . VAL A 1 222 ? 4.153 -2.639 -18.801 1.00 96.81 222 VAL A N 1
ATOM 1739 C CA . VAL A 1 222 ? 3.739 -1.546 -19.679 1.00 96.81 222 VAL A CA 1
ATOM 1740 C C . VAL A 1 222 ? 4.952 -0.668 -20.009 1.00 96.81 222 VAL A C 1
ATOM 1742 O O . VAL A 1 222 ? 5.467 0.015 -19.122 1.00 96.81 222 VAL A O 1
ATOM 1745 N N . PRO A 1 223 ? 5.445 -0.681 -21.260 1.00 96.00 223 PRO A N 1
ATOM 1746 C CA . PRO A 1 223 ? 6.456 0.269 -21.711 1.00 96.00 22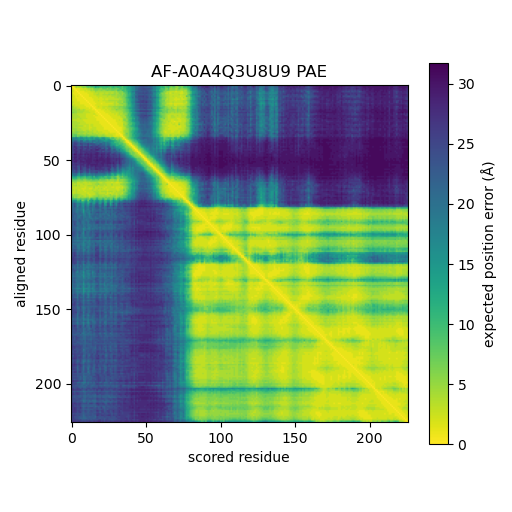3 PRO A CA 1
ATOM 1747 C C . PRO A 1 223 ? 5.820 1.652 -21.916 1.00 96.00 223 PRO A C 1
ATOM 1749 O O . PRO A 1 223 ? 4.792 1.763 -22.583 1.00 96.00 223 PRO A O 1
ATOM 1752 N N . VAL A 1 224 ? 6.430 2.699 -21.362 1.00 96.50 224 VAL A N 1
ATOM 1753 C CA . VAL A 1 224 ? 5.957 4.090 -21.443 1.00 96.50 224 VAL A CA 1
ATOM 1754 C C . VAL A 1 224 ? 7.114 5.057 -21.725 1.00 96.50 224 VAL A C 1
ATOM 1756 O O . VAL A 1 224 ? 8.276 4.769 -21.438 1.00 96.50 224 VAL A O 1
ATOM 1759 N N . SER A 1 225 ? 6.795 6.213 -22.297 1.00 95.31 225 SER A N 1
ATOM 1760 C CA . SER A 1 225 ? 7.688 7.371 -22.406 1.00 95.31 225 SER A CA 1
ATOM 1761 C C . SER A 1 225 ? 6.868 8.588 -21.983 1.00 95.31 225 SER A C 1
ATOM 1763 O O . SER A 1 225 ? 5.776 8.797 -22.517 1.00 95.31 225 SER A O 1
ATOM 1765 N N . ALA A 1 226 ? 7.334 9.291 -20.952 1.00 89.62 226 ALA A N 1
ATOM 1766 C CA . ALA A 1 226 ? 6.656 10.403 -20.291 1.00 89.62 226 ALA A CA 1
ATOM 1767 C C . ALA A 1 226 ? 7.647 11.525 -19.983 1.00 89.62 226 ALA A C 1
ATOM 1769 O O . ALA A 1 226 ? 8.810 11.188 -19.649 1.00 89.62 226 ALA A O 1
#

pLDDT: mean 82.25, std 17.17, range [34.38, 97.5]

Solvent-accessible surface area (backbone atoms only — not comparable to full-atom values): 13149 Å² total; per-residue (Å²): 131,57,73,67,62,52,52,53,53,51,54,52,54,69,71,45,57,72,73,58,43,53,51,46,53,52,52,14,48,51,50,52,55,59,64,71,67,64,76,80,80,74,77,80,78,87,72,92,80,83,91,78,97,68,92,72,80,77,75,72,77,73,76,77,58,52,64,59,42,36,50,53,53,50,55,69,70,41,70,88,20,95,40,73,29,34,28,71,41,80,53,94,59,29,34,33,29,40,46,96,93,42,78,48,79,25,35,43,32,72,68,52,65,68,37,75,34,68,86,20,76,33,35,45,31,44,28,15,26,54,100,56,35,39,65,46,79,54,89,73,82,14,39,40,68,47,68,36,90,87,79,70,41,49,24,43,62,36,23,57,51,65,69,46,76,50,76,41,34,37,58,81,61,65,63,54,63,71,60,55,53,57,50,52,54,50,33,57,77,20,65,28,42,67,33,38,34,34,29,46,41,88,78,44,60,74,60,57,64,74,48,48,72,46,48,75,75,68,44,50,74,46,82,38,72,128

Sequence (226 aa):
MDKETRQRLLDRYRALPRKERARLDEEAAALRRNAASKPTRRLRVRDDDEHDEGERHEHGRTKPPVETFLLQLLAREEPAGDTVATVVSLARGRATVEVGGGQRTLRLAPKLDTETNEGGIAVGDRVTVDEETVRTVLKRRTWLGRTDPQTNQMRTIVANVDTVVVVVSVVAPPLHPRIVDRYLIGIGRGGCEPLVAVNKIDLGREELQLLEPYRAVGIPIVPVSA

Secondary structure (DSSP, 8-state):
--HHHHHHHHHHHHHS-HHHHHHHHHHHHHHHHHHTT------------------------PPPPHHHHHHHHHHHSS-SSSEEEEEEEEETTEEEEEETTEEEEEEEPHHHHH--STTS--BT-EEEE-SSEEEEEPPPS-EEEEE-TTT--EEEEEES-SEEEEEEESTTTT--HHHHHHHHHHHHHHTPEEEEEEE-GGG-SGGGGGGHHHHHTT--EEE---